Protein AF-A0A0K3AZG3-F1 (afdb_monomer)

Foldseek 3Di:
DALQADLLWAAQAFDDDDDCFFLSLLLVLALLRDHDPSNVVLVCLLLVLLVQFDLQVLLQQLLVLLLVQQVVCPQPWDFCLVSRLQPSLLQSSQVSSVAGQDSVLLVLLLQQNDSVRDRDPSNRVSRQVQCVRVPVDSHSSSSSSSVVSSVLRQQLSQLLQQLLVVDLVDPPDASLVSSLVCLQQPHFFQWDWTQHRPPRDIDIDGCNVVSNSQTDHSNRNSCPSSSSSSSNSSSNSCPQKHWDDDDFDFDDDPTGGHTPTIIIHGHD

Structure (mmCIF, N/CA/C/O backbone):
data_AF-A0A0K3AZG3-F1
#
_entry.id   AF-A0A0K3AZG3-F1
#
loop_
_atom_site.group_PDB
_atom_site.id
_atom_site.type_symbol
_atom_site.label_atom_id
_atom_site.label_alt_id
_atom_site.label_comp_id
_atom_site.label_asym_id
_atom_site.label_entity_id
_atom_site.label_seq_id
_atom_site.pdbx_PDB_ins_code
_atom_site.Cartn_x
_atom_site.Cartn_y
_atom_site.Cartn_z
_atom_site.occupancy
_atom_site.B_iso_or_equiv
_atom_site.auth_seq_id
_atom_site.auth_comp_id
_atom_site.auth_asym_id
_atom_site.auth_atom_id
_atom_site.pdbx_PDB_model_num
ATOM 1 N N . MET A 1 1 ? 1.458 20.986 -20.069 1.00 67.38 1 MET A N 1
ATOM 2 C CA . MET A 1 1 ? 1.106 19.559 -19.892 1.00 67.38 1 MET A CA 1
ATOM 3 C C . MET A 1 1 ? 1.703 19.125 -18.558 1.00 67.38 1 MET A C 1
ATOM 5 O O . MET A 1 1 ? 2.735 19.676 -18.203 1.00 67.38 1 MET A O 1
ATOM 9 N N . SER A 1 2 ? 1.041 18.279 -17.765 1.00 89.31 2 SER A N 1
ATOM 10 C CA . SER A 1 2 ? 1.581 17.877 -16.452 1.00 89.31 2 SER A CA 1
ATOM 11 C C . SER A 1 2 ? 2.722 16.862 -16.634 1.00 89.31 2 SER A C 1
ATOM 13 O O . SER A 1 2 ? 2.564 15.981 -17.482 1.00 89.31 2 SER A O 1
ATOM 15 N N . PRO A 1 3 ? 3.796 16.885 -15.816 1.00 93.75 3 PRO A N 1
ATOM 16 C CA . PRO A 1 3 ? 4.828 15.837 -15.811 1.00 93.75 3 PRO A CA 1
ATOM 17 C C . PRO A 1 3 ? 4.299 14.411 -15.563 1.00 93.75 3 PRO A C 1
ATOM 19 O O . PRO A 1 3 ? 5.023 13.436 -15.728 1.00 93.75 3 PRO A O 1
ATOM 22 N N . LEU A 1 4 ? 3.044 14.261 -15.121 1.00 94.12 4 LEU A N 1
ATOM 23 C CA . LEU A 1 4 ? 2.397 12.954 -14.960 1.00 94.12 4 LEU A CA 1
ATOM 24 C C . LEU A 1 4 ? 1.856 12.381 -16.274 1.00 94.12 4 LEU A C 1
ATOM 26 O O . LEU A 1 4 ? 1.763 11.163 -16.408 1.00 94.12 4 LEU A O 1
ATOM 30 N N . THR A 1 5 ? 1.443 13.243 -17.205 1.00 94.50 5 THR A N 1
ATOM 31 C CA . THR A 1 5 ? 0.769 12.842 -18.449 1.00 94.50 5 THR A CA 1
ATOM 32 C C . THR A 1 5 ? 1.637 13.017 -19.687 1.00 94.50 5 THR A C 1
ATOM 34 O O . THR A 1 5 ? 1.345 12.404 -20.710 1.00 94.50 5 THR A O 1
ATOM 37 N N . ASP A 1 6 ? 2.692 13.823 -19.600 1.00 94.69 6 ASP A N 1
ATOM 38 C CA . ASP A 1 6 ? 3.679 13.978 -20.660 1.00 94.69 6 ASP A CA 1
ATOM 39 C C . ASP A 1 6 ? 4.702 12.831 -20.620 1.00 94.69 6 ASP A C 1
ATOM 41 O O . ASP A 1 6 ? 5.485 12.713 -19.680 1.00 94.69 6 ASP A O 1
ATOM 45 N N . VAL A 1 7 ? 4.695 11.987 -21.654 1.00 92.38 7 VAL A N 1
ATOM 46 C CA . VAL A 1 7 ? 5.571 10.807 -21.770 1.00 92.38 7 VAL A CA 1
ATOM 47 C C . VAL A 1 7 ? 7.050 11.154 -21.940 1.00 92.38 7 VAL A C 1
ATOM 49 O O . VAL A 1 7 ? 7.892 10.269 -21.805 1.00 92.38 7 VAL A O 1
ATOM 52 N N . ALA A 1 8 ? 7.382 12.412 -22.242 1.00 94.56 8 ALA A N 1
ATOM 53 C CA . ALA A 1 8 ? 8.768 12.856 -22.289 1.00 94.56 8 ALA A CA 1
ATOM 54 C C . ALA A 1 8 ? 9.390 12.931 -20.880 1.00 94.56 8 ALA A C 1
ATOM 56 O O . ALA A 1 8 ? 10.608 12.807 -20.748 1.00 94.56 8 ALA A O 1
ATOM 57 N N . TYR A 1 9 ? 8.571 13.118 -19.836 1.00 96.44 9 TYR A N 1
ATOM 58 C CA . TYR A 1 9 ? 9.007 13.026 -18.443 1.00 96.44 9 TYR A CA 1
ATOM 59 C C . TYR A 1 9 ? 9.057 11.558 -18.019 1.00 96.44 9 TYR A C 1
ATOM 61 O O . TYR A 1 9 ? 8.023 10.911 -17.837 1.00 96.44 9 TYR A O 1
ATOM 69 N N . THR A 1 10 ? 10.261 11.030 -17.829 1.00 95.75 10 THR A N 1
ATOM 70 C CA . THR A 1 10 ? 10.468 9.609 -17.527 1.00 95.75 10 THR A CA 1
ATOM 71 C C . THR A 1 10 ? 10.535 9.354 -16.022 1.00 95.75 10 THR A C 1
ATOM 73 O O . THR A 1 10 ? 10.599 10.269 -15.193 1.00 95.75 10 THR A O 1
ATOM 76 N N . ILE A 1 11 ? 10.524 8.090 -15.626 1.00 94.56 11 ILE A N 1
ATOM 77 C CA . ILE A 1 11 ? 10.853 7.671 -14.269 1.00 94.56 11 ILE A CA 1
ATOM 78 C C . ILE A 1 11 ? 12.350 7.922 -14.014 1.00 94.56 11 ILE A C 1
ATOM 80 O O . ILE A 1 11 ? 13.181 7.653 -14.885 1.00 94.56 11 ILE A O 1
ATOM 84 N N . PRO A 1 12 ? 12.725 8.425 -12.817 1.00 92.25 12 PRO A N 1
ATOM 85 C CA . PRO A 1 12 ? 14.120 8.475 -12.400 1.00 92.25 12 PRO A CA 1
ATOM 86 C C . PRO A 1 12 ? 14.803 7.104 -12.554 1.00 92.25 12 PRO A C 1
ATOM 88 O O . PRO A 1 12 ? 14.236 6.101 -12.107 1.00 92.25 12 PRO A O 1
ATOM 91 N N . PRO A 1 13 ? 16.018 7.044 -13.126 1.00 87.19 13 PRO A N 1
ATOM 92 C CA . PRO A 1 13 ? 16.696 5.779 -13.366 1.00 87.19 13 PRO A CA 1
ATOM 93 C C . PRO A 1 13 ? 17.009 5.059 -12.051 1.00 87.19 13 PRO A C 1
ATOM 95 O O . PRO A 1 13 ? 17.366 5.670 -11.039 1.00 87.19 13 PRO A O 1
ATOM 98 N N . VAL A 1 14 ? 16.893 3.733 -12.070 1.00 88.56 14 VAL A N 1
ATOM 99 C CA . VAL A 1 14 ? 17.310 2.880 -10.954 1.00 88.56 14 VAL A CA 1
ATOM 100 C C . VAL A 1 14 ? 18.810 2.608 -11.090 1.00 88.56 14 VAL A C 1
ATOM 102 O O . VAL A 1 14 ? 19.223 2.148 -12.151 1.00 88.56 14 VAL A O 1
ATOM 105 N N . PRO A 1 15 ? 19.630 2.832 -10.045 1.00 84.94 15 PRO A N 1
ATOM 106 C CA . PRO A 1 15 ? 21.059 2.538 -10.110 1.00 84.94 15 PRO A CA 1
ATOM 107 C C . PRO A 1 15 ? 21.372 1.076 -10.470 1.00 84.94 15 PRO A C 1
ATOM 109 O O . PRO A 1 15 ? 20.718 0.138 -9.991 1.00 84.94 15 PRO A O 1
ATOM 112 N N . ASP A 1 16 ? 22.422 0.889 -11.266 1.00 81.25 16 ASP A N 1
ATOM 113 C CA . ASP A 1 16 ? 22.921 -0.424 -11.674 1.00 81.25 16 ASP A CA 1
ATOM 114 C C . ASP A 1 16 ? 23.670 -1.174 -10.555 1.00 81.25 16 ASP A C 1
ATOM 116 O O . ASP A 1 16 ? 23.959 -0.650 -9.474 1.00 81.25 16 ASP A O 1
ATOM 120 N N . GLY A 1 17 ? 23.965 -2.452 -10.815 1.00 85.00 17 GLY A N 1
ATOM 121 C CA . GLY A 1 17 ? 24.713 -3.336 -9.917 1.00 85.00 17 GLY A CA 1
ATOM 122 C C . GLY A 1 17 ? 23.894 -3.897 -8.749 1.00 85.00 17 GLY A C 1
ATOM 123 O O . GLY A 1 17 ? 22.660 -3.809 -8.720 1.00 85.00 17 GLY A O 1
ATOM 124 N N . GLY A 1 18 ? 24.596 -4.468 -7.767 1.00 84.81 18 GLY A N 1
ATOM 125 C CA . GLY A 1 18 ? 24.010 -5.199 -6.637 1.00 84.81 18 GLY A CA 1
ATOM 126 C C . GLY A 1 18 ? 23.927 -6.715 -6.865 1.00 84.81 18 GLY A C 1
ATOM 127 O O . GLY A 1 18 ? 24.342 -7.194 -7.923 1.00 84.81 18 GLY A O 1
ATOM 128 N N . PRO A 1 19 ? 23.419 -7.462 -5.873 1.00 89.12 19 PRO A N 1
ATOM 129 C CA . PRO A 1 19 ? 23.244 -8.905 -5.986 1.00 89.12 19 PRO A CA 1
ATOM 130 C C . PRO A 1 19 ? 22.229 -9.275 -7.088 1.00 89.12 19 PRO A C 1
ATOM 132 O O . PRO A 1 19 ? 21.389 -8.444 -7.455 1.00 89.12 19 PRO A O 1
ATOM 135 N N . PRO A 1 20 ? 22.276 -10.519 -7.612 1.00 91.69 20 PRO A N 1
ATOM 136 C CA . PRO A 1 20 ? 21.315 -11.006 -8.605 1.00 91.69 20 PRO A CA 1
ATOM 137 C C . PRO A 1 20 ? 19.857 -10.938 -8.132 1.00 91.69 20 PRO A C 1
ATOM 139 O O . PRO A 1 20 ? 18.969 -10.682 -8.940 1.00 91.69 20 PRO A O 1
ATOM 142 N N . VAL A 1 21 ? 19.629 -11.127 -6.829 1.00 96.50 21 VAL A N 1
ATOM 143 C CA . VAL A 1 21 ? 18.336 -10.989 -6.149 1.00 96.50 21 VAL A CA 1
ATOM 144 C C . VAL A 1 21 ? 18.519 -10.027 -4.980 1.00 96.50 21 VAL A C 1
ATOM 146 O O . VAL A 1 21 ? 19.467 -10.158 -4.213 1.00 96.50 21 VAL A O 1
ATOM 149 N N . GLY A 1 22 ? 17.651 -9.022 -4.892 1.00 96.38 22 GLY A N 1
ATOM 150 C CA . GLY A 1 22 ? 17.731 -7.940 -3.910 1.00 96.38 22 GLY A CA 1
ATOM 151 C C . GLY A 1 22 ? 16.893 -6.733 -4.330 1.00 96.38 22 GLY A C 1
ATOM 152 O O . GLY A 1 22 ? 16.241 -6.738 -5.379 1.00 96.38 22 GLY A O 1
ATOM 153 N N . ILE A 1 23 ? 16.932 -5.657 -3.553 1.00 96.88 23 ILE A N 1
ATOM 154 C CA . ILE A 1 23 ? 16.159 -4.431 -3.785 1.00 96.88 23 ILE A CA 1
ATOM 155 C C . ILE A 1 23 ? 16.478 -3.806 -5.140 1.00 96.88 23 ILE A C 1
ATOM 157 O O . ILE A 1 23 ? 15.580 -3.334 -5.837 1.00 96.88 23 ILE A O 1
ATOM 161 N N . ARG A 1 24 ? 17.751 -3.802 -5.551 1.00 95.06 24 ARG A N 1
ATOM 162 C CA . ARG A 1 24 ? 18.133 -3.260 -6.863 1.00 95.06 24 ARG A CA 1
ATOM 163 C C . ARG A 1 24 ? 17.568 -4.093 -8.013 1.00 95.06 24 ARG A C 1
ATOM 165 O O . ARG A 1 24 ? 17.079 -3.510 -8.979 1.00 95.06 24 ARG A O 1
ATOM 172 N N . TRP A 1 25 ? 17.585 -5.424 -7.893 1.00 96.44 25 TRP A N 1
ATOM 173 C CA . TRP A 1 25 ? 16.910 -6.312 -8.843 1.00 96.44 25 TRP A CA 1
ATOM 174 C C . TRP A 1 25 ? 15.410 -6.014 -8.879 1.00 96.44 25 TRP A C 1
ATOM 176 O O . TRP A 1 25 ? 14.891 -5.711 -9.950 1.00 96.44 25 TRP A O 1
ATOM 186 N N . LEU A 1 26 ? 14.739 -5.982 -7.724 1.00 97.62 26 LEU A N 1
ATOM 187 C CA . LEU A 1 26 ? 13.307 -5.698 -7.637 1.00 97.62 26 LEU A CA 1
ATOM 188 C C . LEU A 1 26 ? 12.965 -4.372 -8.328 1.00 97.62 26 LEU A C 1
ATOM 190 O O . LEU A 1 26 ? 12.090 -4.329 -9.187 1.00 97.62 26 LEU A O 1
ATOM 194 N N . ARG A 1 27 ? 13.692 -3.293 -8.012 1.00 96.69 27 ARG A N 1
ATOM 195 C CA . ARG A 1 27 ? 13.447 -1.966 -8.591 1.00 96.69 27 ARG A CA 1
ATOM 196 C C . ARG A 1 27 ? 13.593 -1.955 -10.115 1.00 96.69 27 ARG A C 1
ATOM 198 O O . ARG A 1 27 ? 12.756 -1.364 -10.785 1.00 96.69 27 ARG A O 1
ATOM 205 N N . ARG A 1 28 ? 14.607 -2.622 -10.675 1.00 95.12 28 ARG A N 1
ATOM 206 C CA . ARG A 1 28 ? 14.823 -2.685 -12.136 1.00 95.12 28 ARG A CA 1
ATOM 207 C C . ARG A 1 28 ? 13.824 -3.571 -12.878 1.00 95.12 28 ARG A C 1
ATOM 209 O O . ARG A 1 28 ? 13.811 -3.544 -14.103 1.00 95.12 28 ARG A O 1
ATOM 216 N N . THR A 1 29 ? 13.015 -4.346 -12.159 1.00 96.81 29 THR A N 1
ATOM 217 C CA . THR A 1 29 ? 12.210 -5.446 -12.714 1.00 96.81 29 THR A CA 1
ATOM 218 C C . THR A 1 29 ? 10.701 -5.164 -12.619 1.00 96.81 29 THR A C 1
ATOM 220 O O . THR A 1 29 ? 9.879 -6.003 -12.970 1.00 96.81 29 THR A O 1
ATOM 223 N N . ILE A 1 30 ? 10.300 -3.968 -12.167 1.00 97.38 30 ILE A N 1
ATOM 224 C CA . ILE A 1 30 ? 8.897 -3.633 -11.865 1.00 97.38 30 ILE A CA 1
ATOM 225 C C . ILE A 1 30 ? 8.404 -2.404 -12.626 1.00 97.38 30 ILE A C 1
ATOM 227 O O . ILE A 1 30 ? 9.163 -1.478 -12.914 1.00 97.38 30 ILE A O 1
ATOM 231 N N . ALA A 1 31 ? 7.096 -2.358 -12.881 1.00 97.19 31 ALA A N 1
ATOM 232 C CA . ALA A 1 31 ? 6.457 -1.288 -13.646 1.00 97.19 31 ALA A CA 1
ATOM 233 C C . ALA A 1 31 ? 6.717 0.108 -13.061 1.00 97.19 31 ALA A C 1
ATOM 235 O O . ALA A 1 31 ? 7.053 1.026 -13.798 1.00 97.19 31 ALA A O 1
ATOM 236 N N . ARG A 1 32 ? 6.636 0.255 -11.729 1.00 95.81 32 ARG A N 1
ATOM 237 C CA . ARG A 1 32 ? 6.771 1.550 -11.038 1.00 95.81 32 ARG A CA 1
ATOM 238 C C . ARG A 1 32 ? 8.058 2.305 -11.391 1.00 95.81 32 ARG A C 1
ATOM 240 O O . ARG A 1 32 ? 8.072 3.530 -11.309 1.00 95.81 32 ARG A O 1
ATOM 247 N N . PHE A 1 33 ? 9.126 1.582 -11.735 1.00 95.94 33 PHE A N 1
ATOM 248 C CA . PHE A 1 33 ? 10.421 2.169 -12.071 1.00 95.94 33 PHE A CA 1
ATOM 249 C C . PHE A 1 33 ? 10.889 1.848 -13.495 1.00 95.94 33 PHE A C 1
ATOM 251 O O . PHE A 1 33 ? 12.085 1.748 -13.752 1.00 95.94 33 PHE A O 1
ATOM 258 N N . SER A 1 34 ? 9.939 1.658 -14.408 1.00 96.19 34 SER A N 1
ATOM 259 C CA . SER A 1 34 ? 10.193 1.384 -15.824 1.00 96.19 34 SER A CA 1
ATOM 260 C C . SER A 1 34 ? 9.453 2.391 -16.697 1.00 96.19 34 SER A C 1
ATOM 262 O O . SER A 1 34 ? 8.444 2.937 -16.269 1.00 96.19 34 SER A O 1
ATOM 264 N N . ASP A 1 35 ? 9.875 2.549 -17.949 1.00 96.31 35 ASP A N 1
ATOM 265 C CA . ASP A 1 35 ? 9.128 3.275 -18.984 1.00 96.31 35 ASP A CA 1
ATOM 266 C C . ASP A 1 35 ? 9.019 2.440 -20.267 1.00 96.31 35 ASP A C 1
ATOM 268 O O . ASP A 1 35 ? 9.576 1.343 -20.370 1.00 96.31 35 ASP A O 1
ATOM 272 N N . GLY A 1 36 ? 8.259 2.936 -21.246 1.00 95.56 36 GLY A N 1
ATOM 273 C CA . GLY A 1 36 ? 8.151 2.327 -22.572 1.00 95.56 36 GLY A CA 1
ATOM 274 C C . GLY A 1 36 ? 7.604 0.894 -22.562 1.00 95.56 36 GLY A C 1
ATOM 275 O O . GLY A 1 36 ? 6.665 0.568 -21.837 1.00 95.56 36 GLY A O 1
ATOM 276 N N . THR A 1 37 ? 8.181 0.034 -23.401 1.00 96.81 37 THR A N 1
ATOM 277 C CA . THR A 1 37 ? 7.725 -1.353 -23.598 1.00 96.81 37 THR A CA 1
ATOM 278 C C . THR A 1 37 ? 7.900 -2.220 -22.353 1.00 96.81 37 THR A C 1
ATOM 280 O O . THR A 1 37 ? 7.036 -3.048 -22.064 1.00 96.81 37 THR A O 1
ATOM 283 N N . ASP A 1 38 ? 8.970 -2.005 -21.583 1.00 97.38 38 ASP A N 1
ATOM 284 C CA . ASP A 1 38 ? 9.188 -2.697 -20.312 1.00 97.38 38 ASP A CA 1
ATOM 285 C C . ASP A 1 38 ? 8.136 -2.307 -19.281 1.00 97.38 38 ASP A C 1
ATOM 287 O O . ASP A 1 38 ? 7.600 -3.178 -18.595 1.00 97.38 38 ASP A O 1
ATOM 291 N N . HIS A 1 39 ? 7.786 -1.019 -19.200 1.00 97.88 39 HIS A N 1
ATOM 292 C CA . HIS A 1 39 ? 6.688 -0.572 -18.348 1.00 97.88 39 HIS A CA 1
ATOM 293 C C . HIS A 1 39 ? 5.373 -1.245 -18.723 1.00 97.88 39 HIS A C 1
ATOM 295 O O . HIS A 1 39 ? 4.734 -1.799 -17.835 1.00 97.88 39 HIS A O 1
ATOM 301 N N . THR A 1 40 ? 4.983 -1.233 -20.001 1.00 97.94 40 THR A N 1
ATOM 302 C CA . THR A 1 40 ? 3.726 -1.854 -20.447 1.00 97.94 40 THR A CA 1
ATOM 303 C C . THR A 1 40 ? 3.661 -3.321 -20.030 1.00 97.94 40 THR A C 1
ATOM 305 O O . THR A 1 40 ? 2.755 -3.711 -19.299 1.00 97.94 40 THR A O 1
ATOM 308 N N . ARG A 1 41 ? 4.687 -4.102 -20.379 1.00 98.25 41 ARG A N 1
ATOM 309 C CA . ARG A 1 41 ? 4.774 -5.536 -20.073 1.00 98.25 41 ARG A CA 1
ATOM 310 C C . ARG A 1 41 ? 4.763 -5.830 -18.568 1.00 98.25 41 ARG A C 1
ATOM 312 O O . ARG A 1 41 ? 4.054 -6.719 -18.108 1.00 98.25 41 ARG A O 1
ATOM 319 N N . ARG A 1 42 ? 5.518 -5.069 -17.769 1.00 98.44 42 ARG A N 1
ATOM 320 C CA . ARG A 1 42 ? 5.566 -5.239 -16.303 1.00 98.44 42 ARG A CA 1
ATOM 321 C C . ARG A 1 42 ? 4.292 -4.755 -15.619 1.00 98.44 42 ARG A C 1
ATOM 323 O O . ARG A 1 42 ? 3.929 -5.275 -14.564 1.00 98.44 42 ARG A O 1
ATOM 330 N N . ARG A 1 43 ? 3.634 -3.738 -16.180 1.00 98.44 43 ARG A N 1
ATOM 331 C CA . ARG A 1 43 ? 2.366 -3.212 -15.672 1.00 98.44 43 ARG A CA 1
ATOM 332 C C . ARG A 1 43 ? 1.263 -4.234 -15.876 1.00 98.44 43 ARG A C 1
ATOM 334 O O . ARG A 1 43 ? 0.544 -4.476 -14.916 1.00 98.44 43 ARG A O 1
ATOM 341 N N . GLU A 1 44 ? 1.201 -4.861 -17.050 1.00 98.56 44 GLU A N 1
ATOM 342 C CA . GLU A 1 44 ? 0.266 -5.951 -17.357 1.00 98.56 44 GLU A CA 1
ATOM 343 C C . GLU A 1 44 ? 0.343 -7.066 -16.305 1.00 98.56 44 GLU A C 1
ATOM 345 O O . GLU A 1 44 ? -0.669 -7.411 -15.703 1.00 98.56 44 GLU A O 1
ATOM 350 N N . LEU A 1 45 ? 1.549 -7.523 -15.941 1.00 98.44 45 LEU A N 1
ATOM 351 C CA . LEU A 1 45 ? 1.729 -8.536 -14.887 1.00 98.44 45 LEU A CA 1
ATOM 352 C C . LEU A 1 45 ? 1.112 -8.142 -13.533 1.00 98.44 45 LEU A C 1
ATOM 354 O O . LEU A 1 45 ? 0.621 -9.005 -12.800 1.00 98.44 45 LEU A O 1
ATOM 358 N N . ALA A 1 46 ? 1.168 -6.859 -13.169 1.00 98.00 46 ALA A N 1
ATOM 359 C CA . ALA A 1 46 ? 0.587 -6.357 -11.928 1.00 98.00 46 ALA A CA 1
ATOM 360 C C . ALA A 1 46 ? -0.930 -6.145 -12.053 1.00 98.00 46 ALA A C 1
ATOM 362 O O . ALA A 1 46 ? -1.674 -6.508 -11.142 1.00 98.00 46 ALA A O 1
ATOM 363 N N . THR A 1 47 ? -1.397 -5.578 -13.168 1.00 98.44 47 THR A N 1
ATOM 364 C CA . THR A 1 47 ? -2.821 -5.304 -13.397 1.00 98.44 47 THR A CA 1
ATOM 365 C C . THR A 1 47 ? -3.628 -6.576 -13.588 1.00 98.44 47 THR A C 1
ATOM 367 O O . THR A 1 47 ? -4.729 -6.643 -13.060 1.00 98.44 47 THR A O 1
ATOM 370 N N . ASP A 1 48 ? -3.082 -7.601 -14.243 1.00 98.31 48 ASP A N 1
ATOM 371 C CA . ASP A 1 48 ? -3.752 -8.894 -14.422 1.00 98.31 48 ASP A CA 1
ATOM 372 C C . ASP A 1 48 ? -4.015 -9.571 -13.074 1.00 98.31 48 ASP A C 1
ATOM 374 O O . ASP A 1 48 ? -5.096 -10.102 -12.827 1.00 98.31 48 ASP A O 1
ATOM 378 N N . ARG A 1 49 ? -3.039 -9.500 -12.160 1.00 97.19 49 ARG A N 1
ATOM 379 C CA . ARG A 1 49 ? -3.190 -10.002 -10.788 1.00 97.19 49 ARG A CA 1
ATOM 380 C C . ARG A 1 49 ? -4.256 -9.231 -10.019 1.00 97.19 49 ARG A C 1
ATOM 382 O O . ARG A 1 49 ? -5.068 -9.849 -9.346 1.00 97.19 49 ARG A O 1
ATOM 389 N N . LEU A 1 50 ? -4.248 -7.901 -10.112 1.00 98.19 50 LEU A N 1
ATOM 390 C CA . LEU A 1 50 ? -5.228 -7.048 -9.439 1.00 98.19 50 LEU A CA 1
ATOM 391 C C . LEU A 1 50 ? -6.644 -7.246 -9.997 1.00 98.19 50 LEU A C 1
ATOM 393 O O . LEU A 1 50 ? -7.597 -7.281 -9.225 1.00 98.19 50 LEU A O 1
ATOM 397 N N . ALA A 1 51 ? -6.787 -7.408 -11.312 1.00 97.88 51 ALA A N 1
ATOM 398 C CA . ALA A 1 51 ? -8.073 -7.612 -11.976 1.00 97.88 51 ALA A CA 1
ATOM 399 C C . ALA A 1 51 ? -8.753 -8.931 -11.576 1.00 97.88 51 ALA A C 1
ATOM 401 O O . ALA A 1 51 ? -9.971 -9.042 -11.674 1.00 97.88 51 ALA A O 1
ATOM 402 N N . ALA A 1 52 ? -7.979 -9.914 -11.109 1.00 96.44 52 ALA A N 1
ATOM 403 C CA . ALA A 1 52 ? -8.504 -11.174 -10.594 1.00 96.44 52 ALA A CA 1
ATOM 404 C C . ALA A 1 52 ? -9.066 -11.072 -9.162 1.00 96.44 52 ALA A C 1
ATOM 406 O O . ALA A 1 52 ? -9.678 -12.030 -8.694 1.00 96.44 52 ALA A O 1
ATOM 407 N N . LEU A 1 53 ? -8.846 -9.956 -8.455 1.00 98.25 53 LEU A N 1
ATOM 408 C CA . LEU A 1 53 ? -9.279 -9.788 -7.066 1.00 98.25 53 LEU A CA 1
ATOM 409 C C . LEU A 1 53 ? -10.679 -9.168 -6.995 1.00 98.25 53 LEU A C 1
ATOM 411 O O . LEU A 1 53 ? -10.931 -8.123 -7.595 1.00 98.25 53 LEU A O 1
ATOM 415 N N . ASP A 1 54 ? -11.565 -9.772 -6.205 1.00 98.44 54 ASP A N 1
ATOM 416 C CA . ASP A 1 54 ? -12.900 -9.231 -5.941 1.00 98.44 54 ASP A CA 1
ATOM 417 C C . ASP A 1 54 ? -12.831 -8.103 -4.899 1.00 98.44 54 ASP A C 1
ATOM 419 O O . ASP A 1 54 ? -12.478 -8.311 -3.740 1.00 98.44 54 ASP A O 1
ATOM 423 N N . ILE A 1 55 ? -13.190 -6.888 -5.312 1.00 98.56 55 ILE A N 1
ATOM 424 C CA . ILE A 1 55 ? -13.130 -5.681 -4.478 1.00 98.56 55 ILE A CA 1
ATOM 425 C C . ILE A 1 55 ? -14.026 -5.775 -3.230 1.00 98.56 55 ILE A C 1
ATOM 427 O O . ILE A 1 55 ? -13.646 -5.276 -2.168 1.00 98.56 55 ILE A O 1
ATOM 431 N N . ALA A 1 56 ? -15.202 -6.400 -3.331 1.00 98.56 56 ALA A N 1
ATOM 432 C CA . ALA A 1 56 ? -16.110 -6.548 -2.196 1.00 98.56 56 ALA A CA 1
ATOM 433 C C . ALA A 1 56 ? -15.556 -7.552 -1.178 1.00 98.56 56 ALA A C 1
ATOM 435 O O . ALA A 1 56 ? -15.589 -7.285 0.026 1.00 98.56 56 ALA A O 1
ATOM 436 N N . ASP A 1 57 ? -14.976 -8.649 -1.667 1.00 98.75 57 ASP A N 1
ATOM 437 C CA . ASP A 1 57 ? -14.305 -9.640 -0.826 1.00 98.75 57 ASP A CA 1
ATOM 438 C C . ASP A 1 57 ? -13.097 -9.031 -0.097 1.00 98.75 57 ASP A C 1
ATOM 440 O O . ASP A 1 57 ? -12.946 -9.215 1.107 1.00 98.75 57 ASP A O 1
ATOM 444 N N . LEU A 1 58 ? -12.291 -8.192 -0.764 1.00 98.81 58 LEU A N 1
ATOM 445 C CA . LEU A 1 58 ? -11.183 -7.481 -0.108 1.00 98.81 58 LEU A CA 1
ATOM 446 C C . LEU A 1 58 ? -11.655 -6.594 1.053 1.00 98.81 58 LEU A C 1
ATOM 448 O O . LEU A 1 58 ? -11.005 -6.559 2.101 1.00 98.81 58 LEU A O 1
ATOM 452 N N . ARG A 1 59 ? -12.785 -5.889 0.888 1.00 98.81 59 ARG A N 1
ATOM 453 C CA . ARG A 1 59 ? -13.383 -5.082 1.965 1.00 98.81 59 ARG A CA 1
ATOM 454 C C . ARG A 1 59 ? -13.811 -5.973 3.129 1.00 98.81 59 ARG A C 1
ATOM 456 O O . ARG A 1 59 ? -13.446 -5.691 4.268 1.00 98.81 59 ARG A O 1
ATOM 463 N N . GLN A 1 60 ? -14.532 -7.057 2.848 1.00 98.81 60 GLN A N 1
ATOM 464 C CA . GLN A 1 60 ? -14.982 -7.999 3.874 1.00 98.81 60 GLN A CA 1
ATOM 465 C C . GLN A 1 60 ? -13.796 -8.609 4.638 1.00 98.81 60 GLN A C 1
ATOM 467 O O . GLN A 1 60 ? -13.744 -8.546 5.867 1.00 98.81 60 GLN A O 1
ATOM 472 N N . GLN A 1 61 ? -12.802 -9.116 3.912 1.00 98.81 61 GLN A N 1
ATOM 473 C CA . GLN A 1 61 ? -11.590 -9.708 4.467 1.00 98.81 61 GLN A CA 1
ATOM 474 C C . GLN A 1 61 ? -10.797 -8.736 5.351 1.00 98.81 61 GLN A C 1
ATOM 476 O O . GLN A 1 61 ? -10.209 -9.157 6.355 1.00 98.81 61 GLN A O 1
ATOM 481 N N . ALA A 1 62 ? -10.764 -7.449 4.992 1.00 98.94 62 ALA A N 1
ATOM 482 C CA . ALA A 1 62 ? -10.134 -6.413 5.803 1.00 98.94 62 ALA A CA 1
ATOM 483 C C . ALA A 1 62 ? -10.918 -6.145 7.096 1.00 98.94 62 ALA A C 1
ATOM 485 O O . ALA A 1 62 ? -10.305 -6.051 8.159 1.00 98.94 62 ALA A O 1
ATOM 486 N N . THR A 1 63 ? -12.254 -6.093 7.037 1.00 98.94 63 THR A N 1
ATOM 487 C CA . THR A 1 63 ? -13.105 -5.963 8.233 1.00 98.94 63 THR A CA 1
ATOM 488 C C . THR A 1 63 ? -12.895 -7.122 9.200 1.00 98.94 63 THR A C 1
ATOM 490 O O . THR A 1 63 ? -12.637 -6.893 10.381 1.00 98.94 63 THR A O 1
ATOM 493 N N . GLU A 1 64 ? -12.955 -8.360 8.708 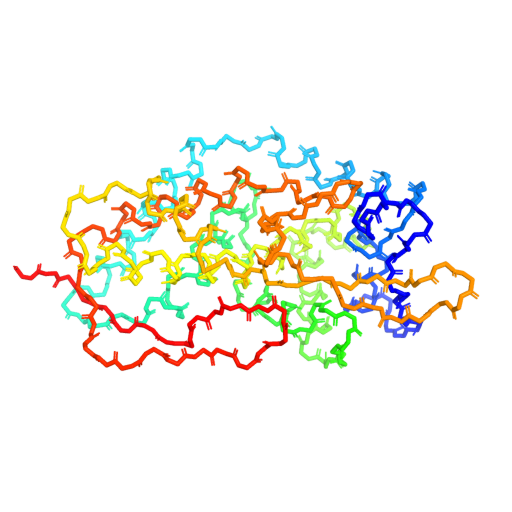1.00 98.81 64 GLU A N 1
ATOM 494 C CA . GLU A 1 64 ? -12.809 -9.568 9.527 1.00 98.81 64 GLU A CA 1
ATOM 495 C C . GLU A 1 64 ? -11.453 -9.618 10.242 1.00 98.81 64 GLU A C 1
ATOM 497 O O . GLU A 1 64 ? -11.394 -9.860 11.449 1.00 98.81 64 GLU A O 1
ATOM 502 N N . ARG A 1 65 ? -10.358 -9.315 9.533 1.00 98.75 65 ARG A N 1
ATOM 503 C CA . ARG A 1 65 ? -9.010 -9.290 10.125 1.00 98.75 65 ARG A CA 1
ATOM 504 C C . ARG A 1 65 ? -8.846 -8.178 11.154 1.00 98.75 65 ARG A C 1
ATOM 506 O O . ARG A 1 65 ? -8.267 -8.414 12.212 1.00 98.75 65 ARG A O 1
ATOM 513 N N . THR A 1 66 ? -9.371 -6.983 10.881 1.00 98.81 66 THR A N 1
ATOM 514 C CA . THR A 1 66 ? -9.347 -5.885 11.855 1.00 98.81 66 THR A CA 1
ATOM 515 C C . THR A 1 66 ? -10.112 -6.252 13.126 1.00 98.81 66 THR A C 1
ATOM 517 O O . THR A 1 66 ? -9.593 -6.050 14.224 1.00 98.81 66 THR A O 1
ATOM 520 N N . LEU A 1 67 ? -11.308 -6.835 13.001 1.00 98.56 67 LEU A N 1
ATOM 521 C CA . LEU A 1 67 ? -12.089 -7.289 14.153 1.00 98.56 67 LEU A CA 1
ATOM 522 C C . LEU A 1 67 ? -11.354 -8.372 14.945 1.00 98.56 67 LEU A C 1
ATOM 524 O O . LEU A 1 67 ? -11.276 -8.254 16.164 1.00 98.56 67 LEU A O 1
ATOM 528 N N . ALA A 1 68 ? -10.742 -9.348 14.268 1.00 98.44 68 ALA A N 1
ATOM 529 C CA . ALA A 1 68 ? -9.974 -10.408 14.916 1.00 98.44 68 ALA A CA 1
ATOM 530 C C . ALA A 1 68 ? -8.794 -9.864 15.743 1.00 98.44 68 ALA A C 1
ATOM 532 O O . ALA A 1 68 ? -8.567 -10.319 16.865 1.00 98.44 68 ALA A O 1
ATOM 533 N N . ILE A 1 69 ? -8.072 -8.858 15.231 1.00 98.25 69 ILE A N 1
ATOM 534 C CA . ILE A 1 69 ? -6.988 -8.186 15.971 1.00 98.25 69 ILE A CA 1
ATOM 535 C C . ILE A 1 69 ? -7.540 -7.487 17.221 1.00 98.25 69 ILE A C 1
ATOM 537 O O . ILE A 1 69 ? -6.983 -7.625 18.311 1.00 98.25 69 ILE A O 1
ATOM 541 N N . LEU A 1 70 ? -8.657 -6.767 17.087 1.00 97.81 70 LEU A N 1
ATOM 542 C CA . LEU A 1 70 ? -9.294 -6.072 18.208 1.00 97.81 70 LEU A CA 1
ATOM 543 C C . LEU A 1 70 ? -9.869 -7.045 19.252 1.00 97.81 70 LEU A C 1
ATOM 545 O O . LEU A 1 70 ? -9.755 -6.789 20.449 1.00 97.81 70 LEU A O 1
ATOM 549 N N . ASP A 1 71 ? -10.461 -8.161 18.822 1.00 97.44 71 ASP A N 1
ATOM 550 C CA . ASP A 1 71 ? -10.967 -9.216 19.705 1.00 97.44 71 ASP A CA 1
ATOM 551 C C . ASP A 1 71 ? -9.829 -9.857 20.501 1.00 97.44 71 ASP A C 1
ATOM 553 O O . ASP A 1 71 ? -9.937 -10.008 21.719 1.00 97.44 71 ASP A O 1
ATOM 557 N N . ALA A 1 72 ? -8.714 -10.170 19.835 1.00 97.38 72 ALA A N 1
ATOM 558 C CA . ALA A 1 72 ? -7.528 -10.722 20.481 1.00 97.38 72 ALA A CA 1
ATOM 559 C C . ALA A 1 72 ? -6.890 -9.740 21.481 1.00 97.38 72 ALA A C 1
ATOM 561 O O . ALA A 1 72 ? -6.362 -10.162 22.510 1.00 97.38 72 ALA A O 1
ATOM 562 N N . ALA A 1 73 ? -6.944 -8.432 21.208 1.00 96.75 73 ALA A N 1
ATOM 563 C CA . ALA A 1 73 ? -6.460 -7.405 22.128 1.00 96.75 73 ALA A CA 1
ATOM 564 C C . ALA A 1 73 ? -7.385 -7.195 23.345 1.00 96.75 73 ALA A C 1
ATOM 566 O O . ALA A 1 73 ? -6.915 -6.824 24.426 1.00 96.75 73 ALA A O 1
ATOM 567 N N . GLY A 1 74 ? -8.690 -7.434 23.196 1.00 94.12 74 GLY A N 1
ATOM 568 C CA . GLY A 1 74 ? -9.678 -7.242 24.255 1.00 94.12 74 GLY A CA 1
ATOM 569 C C . GLY A 1 74 ? -9.738 -5.786 24.732 1.00 94.12 74 GLY A C 1
ATOM 570 O O . GLY A 1 74 ? -10.002 -4.872 23.956 1.00 94.12 74 GLY A O 1
ATOM 571 N N . ALA A 1 75 ? -9.505 -5.562 26.030 1.00 91.31 75 ALA A N 1
ATOM 572 C CA . ALA A 1 75 ? -9.498 -4.222 26.631 1.00 91.31 75 ALA A CA 1
ATOM 573 C C . ALA A 1 75 ? -8.157 -3.477 26.476 1.00 91.31 75 ALA A C 1
ATOM 575 O O . ALA A 1 75 ? -8.051 -2.311 26.865 1.00 91.31 75 ALA A O 1
ATOM 576 N N . ARG A 1 76 ? -7.114 -4.139 25.956 1.00 94.88 76 ARG A N 1
ATOM 577 C CA . ARG A 1 76 ? -5.789 -3.537 25.785 1.00 94.88 76 ARG A CA 1
ATOM 578 C C . ARG A 1 76 ? -5.836 -2.467 24.682 1.00 94.88 76 ARG A C 1
ATOM 580 O O . ARG A 1 76 ? -6.372 -2.744 23.610 1.00 94.88 76 ARG A O 1
ATOM 587 N N . PRO A 1 77 ? -5.229 -1.284 24.888 1.00 95.19 77 PRO A N 1
ATOM 588 C CA . PRO A 1 77 ? -4.978 -0.350 23.798 1.00 95.19 77 PRO A CA 1
ATOM 589 C C . PRO A 1 77 ? -4.110 -0.976 22.696 1.00 95.19 77 PRO A C 1
ATOM 591 O O . PRO A 1 77 ? -3.115 -1.646 22.981 1.00 95.19 77 PRO A O 1
ATOM 594 N N . VAL A 1 78 ? -4.484 -0.728 21.446 1.00 97.06 78 VAL A N 1
ATOM 595 C CA . VAL A 1 78 ? -3.813 -1.211 20.235 1.00 97.06 78 VAL A CA 1
ATOM 596 C C . VAL A 1 78 ? -3.149 -0.030 19.543 1.00 97.06 78 VAL A C 1
ATOM 598 O O . VAL A 1 78 ? -3.797 1.007 19.364 1.00 97.06 78 VAL A O 1
ATOM 601 N N . ASP A 1 79 ? -1.891 -0.178 19.127 1.00 97.69 79 ASP A N 1
ATOM 602 C CA . ASP A 1 79 ? -1.319 0.757 18.154 1.00 97.69 79 ASP A CA 1
ATOM 603 C C . ASP A 1 79 ? -1.895 0.424 16.778 1.00 97.69 79 ASP A C 1
ATOM 605 O O . ASP A 1 79 ? -1.466 -0.515 16.105 1.00 97.69 79 ASP A O 1
ATOM 609 N N . LEU A 1 80 ? -2.885 1.208 16.354 1.00 98.12 80 LEU A N 1
ATOM 610 C CA . LEU A 1 80 ? -3.566 1.047 15.076 1.00 98.12 80 LEU A CA 1
ATOM 611 C C . LEU A 1 80 ? -2.555 1.035 13.925 1.00 98.12 80 LEU A C 1
ATOM 613 O O . LEU A 1 80 ? -2.719 0.257 12.989 1.00 98.12 80 LEU A O 1
ATOM 617 N N . MET A 1 81 ? -1.485 1.834 13.987 1.00 98.38 81 MET A N 1
ATOM 618 C CA . MET A 1 81 ? -0.529 1.911 12.883 1.00 98.38 81 MET A CA 1
ATOM 619 C C . MET A 1 81 ? 0.328 0.651 12.760 1.00 98.38 81 MET A C 1
ATOM 621 O O . MET A 1 81 ? 0.487 0.138 11.649 1.00 98.38 81 MET A O 1
ATOM 625 N N . ALA A 1 82 ? 0.892 0.158 13.864 1.00 97.88 82 ALA A N 1
ATOM 626 C CA . ALA A 1 82 ? 1.750 -1.024 13.853 1.00 97.88 82 ALA A CA 1
ATOM 627 C C . ALA A 1 82 ? 0.966 -2.339 13.770 1.00 97.88 82 ALA A C 1
ATOM 629 O O . ALA A 1 82 ? 1.366 -3.230 13.025 1.00 97.88 82 ALA A O 1
ATOM 630 N N . GLU A 1 83 ? -0.139 -2.462 14.508 1.00 98.44 83 GLU A N 1
ATOM 631 C CA . GLU A 1 83 ? -0.865 -3.727 14.663 1.00 98.44 83 GLU A CA 1
ATOM 632 C C . GLU A 1 83 ? -1.954 -3.924 13.596 1.00 98.44 83 GLU A C 1
ATOM 634 O O . GLU A 1 83 ? -2.298 -5.062 13.298 1.00 98.44 83 GLU A O 1
ATOM 639 N N . ILE A 1 84 ? -2.492 -2.849 12.996 1.00 98.75 84 ILE A N 1
ATOM 640 C CA . ILE A 1 84 ? -3.610 -2.929 12.034 1.00 98.75 84 ILE A CA 1
ATOM 641 C C . ILE A 1 84 ? -3.217 -2.374 10.660 1.00 98.75 84 ILE A C 1
ATOM 643 O O . ILE A 1 84 ? -3.206 -3.117 9.681 1.00 98.75 84 ILE A O 1
ATOM 647 N N . ALA A 1 85 ? -2.883 -1.085 10.555 1.00 98.62 85 ALA A N 1
ATOM 648 C CA . ALA A 1 85 ? -2.742 -0.384 9.275 1.00 98.62 85 ALA A CA 1
ATOM 649 C C . ALA A 1 85 ? -1.604 -0.927 8.400 1.00 98.62 85 ALA A C 1
ATOM 651 O O . ALA A 1 85 ? -1.711 -0.892 7.178 1.00 98.62 85 ALA A O 1
ATOM 652 N N . ARG A 1 86 ? -0.526 -1.435 9.007 1.00 98.06 86 ARG A N 1
ATOM 653 C CA . ARG A 1 86 ? 0.607 -2.061 8.299 1.00 98.06 86 ARG A CA 1
ATOM 654 C C . ARG A 1 86 ? 0.459 -3.569 8.095 1.00 98.06 86 ARG A C 1
ATOM 656 O O . ARG A 1 86 ? 1.177 -4.137 7.277 1.00 98.06 86 ARG A O 1
ATOM 663 N N . VAL A 1 87 ? -0.461 -4.203 8.817 1.00 98.50 87 VAL A N 1
ATOM 664 C CA . VAL A 1 87 ? -0.659 -5.659 8.817 1.00 98.50 87 VAL A CA 1
ATOM 665 C C . VAL A 1 87 ? -1.797 -6.036 7.878 1.00 98.50 87 VAL A C 1
ATOM 667 O O . VAL A 1 87 ? -1.581 -6.735 6.889 1.00 98.50 87 VAL A O 1
ATOM 670 N N . VAL A 1 88 ? -2.994 -5.499 8.125 1.00 98.75 88 VAL A N 1
ATOM 671 C CA . VAL A 1 88 ? -4.223 -5.896 7.428 1.00 98.75 88 VAL A CA 1
ATOM 672 C C . VAL A 1 88 ? -4.111 -5.750 5.908 1.00 98.75 88 VAL A C 1
ATOM 674 O O . VAL A 1 88 ? -4.454 -6.709 5.219 1.00 98.75 88 VAL A O 1
ATOM 677 N N . PRO A 1 89 ? -3.589 -4.644 5.336 1.00 98.69 89 PRO A N 1
ATOM 678 C CA . PRO A 1 89 ? -3.487 -4.536 3.884 1.00 98.69 89 PRO A CA 1
ATOM 679 C C . PRO A 1 89 ? -2.571 -5.580 3.246 1.00 98.69 89 PRO A C 1
ATOM 681 O O . PRO A 1 89 ? -2.882 -6.090 2.172 1.00 98.69 89 PRO A O 1
ATOM 684 N N . VAL A 1 90 ? -1.456 -5.915 3.901 1.00 98.44 90 VAL A N 1
ATOM 685 C CA . VAL A 1 90 ? -0.530 -6.935 3.395 1.00 98.44 90 VAL A CA 1
ATOM 686 C C . VAL A 1 90 ? -1.165 -8.313 3.486 1.00 98.44 90 VAL A C 1
ATOM 688 O O . VAL A 1 90 ? -1.159 -9.034 2.492 1.00 98.44 90 VAL A O 1
ATOM 691 N N . ASP A 1 91 ? -1.762 -8.654 4.627 1.00 98.38 91 ASP A N 1
ATOM 692 C CA . ASP A 1 91 ? -2.381 -9.964 4.840 1.00 98.38 91 ASP A CA 1
ATOM 693 C C . ASP A 1 91 ? -3.568 -10.201 3.904 1.00 98.38 91 ASP A C 1
ATOM 695 O O . ASP A 1 91 ? -3.714 -11.293 3.355 1.00 98.38 91 ASP A O 1
ATOM 699 N N . VAL A 1 92 ? -4.413 -9.187 3.693 1.00 98.69 92 VAL A N 1
ATOM 700 C CA . VAL A 1 92 ? -5.558 -9.272 2.776 1.00 98.69 92 VAL A CA 1
ATOM 701 C C . VAL A 1 92 ? -5.082 -9.473 1.341 1.00 98.69 92 VAL A C 1
ATOM 703 O O . VAL A 1 92 ? -5.520 -10.411 0.679 1.00 98.69 92 VAL A O 1
ATOM 706 N N . ILE A 1 93 ? -4.165 -8.630 0.855 1.00 98.38 93 ILE A N 1
ATOM 707 C CA . ILE A 1 93 ? -3.704 -8.710 -0.537 1.00 98.38 93 ILE A CA 1
ATOM 708 C C . ILE A 1 93 ? -2.868 -9.973 -0.772 1.00 98.38 93 ILE A C 1
ATOM 710 O O . ILE A 1 93 ? -3.033 -10.620 -1.802 1.00 98.38 93 ILE A O 1
ATOM 714 N N . SER A 1 94 ? -2.014 -10.374 0.175 1.00 97.75 94 SER A N 1
ATOM 715 C CA . SER A 1 94 ? -1.235 -11.613 0.071 1.00 97.75 94 SER A CA 1
ATOM 716 C C . SER A 1 94 ? -2.156 -12.834 0.004 1.00 97.75 94 SER A C 1
ATOM 718 O O . SER A 1 94 ? -1.993 -13.653 -0.907 1.00 97.75 94 SER A O 1
ATOM 720 N N . ALA A 1 95 ? -3.167 -12.910 0.880 1.00 97.94 95 ALA A N 1
ATOM 721 C CA . ALA A 1 95 ? -4.150 -13.992 0.884 1.00 97.94 95 ALA A CA 1
ATOM 722 C C . ALA A 1 95 ? -4.984 -14.029 -0.401 1.00 97.94 95 ALA A C 1
ATOM 724 O O . ALA A 1 95 ? -5.134 -15.092 -1.001 1.00 97.94 95 ALA A O 1
ATOM 725 N N . ALA A 1 96 ? -5.468 -12.875 -0.868 1.00 98.00 96 ALA A N 1
ATOM 726 C CA . ALA A 1 96 ? -6.245 -12.774 -2.102 1.00 98.00 96 ALA A CA 1
ATOM 727 C C . ALA A 1 96 ? -5.427 -13.165 -3.350 1.00 98.00 96 ALA A C 1
ATOM 729 O O . ALA A 1 96 ? -5.970 -13.694 -4.315 1.00 98.00 96 ALA A O 1
ATOM 730 N N . LEU A 1 97 ? -4.103 -12.980 -3.314 1.00 96.25 97 LEU A N 1
ATOM 731 C CA . LEU A 1 97 ? -3.175 -13.465 -4.340 1.00 96.25 97 LEU A CA 1
ATOM 732 C C . LEU A 1 97 ? -2.784 -14.948 -4.173 1.00 96.25 97 LEU A C 1
ATOM 734 O O . LEU A 1 97 ? -1.922 -15.433 -4.911 1.00 96.25 97 LEU A O 1
ATOM 738 N N . GLY A 1 98 ? -3.395 -15.667 -3.225 1.00 96.62 98 GLY A N 1
ATOM 739 C CA . GLY A 1 98 ? -3.168 -17.092 -2.977 1.00 96.62 98 GLY A CA 1
ATOM 740 C C . GLY A 1 98 ? -1.888 -17.398 -2.198 1.00 96.62 98 GLY A C 1
ATOM 741 O O . GLY A 1 98 ? -1.326 -18.481 -2.343 1.00 96.62 98 GLY A O 1
ATOM 742 N N . THR A 1 99 ? -1.392 -16.446 -1.406 1.00 96.62 99 THR A N 1
ATOM 743 C CA . THR A 1 99 ? -0.137 -16.571 -0.649 1.00 96.62 99 THR A CA 1
ATOM 744 C C . THR A 1 99 ? -0.319 -16.184 0.815 1.00 96.62 99 THR A C 1
ATOM 746 O O . THR A 1 99 ? -1.344 -15.644 1.210 1.00 96.62 99 THR A O 1
ATOM 749 N N . SER A 1 100 ? 0.690 -16.466 1.634 1.00 95.50 100 SER A N 1
ATOM 750 C CA . SER A 1 100 ? 0.765 -16.001 3.018 1.00 95.50 100 SER A CA 1
ATOM 751 C C . SER A 1 100 ? 2.194 -15.554 3.286 1.00 95.50 100 SER A C 1
ATOM 753 O O . SER A 1 100 ? 3.029 -16.346 3.725 1.00 95.50 100 SER A O 1
ATOM 755 N N . LEU A 1 101 ? 2.498 -14.304 2.941 1.00 96.62 101 LEU A N 1
ATOM 756 C CA . LEU A 1 101 ? 3.844 -13.752 3.062 1.00 96.62 10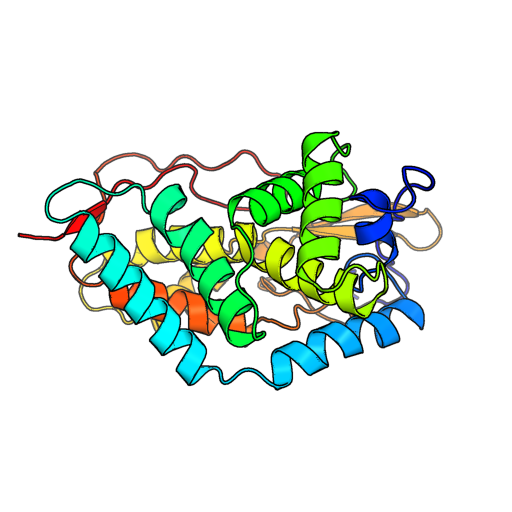1 LEU A CA 1
ATOM 757 C C . LEU A 1 101 ? 4.033 -13.025 4.402 1.00 96.62 101 LEU A C 1
ATOM 759 O O . LEU A 1 101 ? 3.119 -12.350 4.871 1.00 96.62 101 LEU A O 1
ATOM 763 N N . PRO A 1 102 ? 5.220 -13.122 5.027 1.00 97.31 102 PRO A N 1
ATOM 764 C CA . PRO A 1 102 ? 5.478 -12.467 6.300 1.00 97.31 102 PRO A CA 1
ATOM 765 C C . PRO A 1 102 ? 5.482 -10.943 6.141 1.00 97.31 102 PRO A C 1
ATOM 767 O O . PRO A 1 102 ? 6.307 -10.381 5.414 1.00 97.31 102 PRO A O 1
ATOM 770 N N . VAL A 1 103 ? 4.606 -10.265 6.889 1.00 97.56 103 VAL A N 1
ATOM 771 C CA . VAL A 1 103 ? 4.512 -8.794 6.916 1.00 97.56 103 VAL A CA 1
ATOM 772 C C . VAL A 1 103 ? 5.859 -8.148 7.246 1.00 97.56 103 VAL A C 1
ATOM 774 O O . VAL A 1 103 ? 6.196 -7.112 6.681 1.00 97.56 103 VAL A O 1
ATOM 777 N N . SER A 1 104 ? 6.678 -8.774 8.095 1.00 97.62 104 SER A N 1
ATOM 778 C CA . SER A 1 104 ? 8.021 -8.287 8.434 1.00 97.62 104 SER A CA 1
ATOM 779 C C . SER A 1 104 ? 8.975 -8.240 7.234 1.00 97.62 104 SER A C 1
ATOM 781 O O . SER A 1 104 ? 9.735 -7.279 7.105 1.00 97.62 104 SER A O 1
ATOM 783 N N . ALA A 1 105 ? 8.916 -9.218 6.324 1.00 98.19 105 ALA A N 1
ATOM 784 C CA . ALA A 1 105 ? 9.714 -9.194 5.099 1.00 98.19 105 ALA A CA 1
ATOM 785 C C . ALA A 1 105 ? 9.207 -8.105 4.144 1.00 98.19 105 ALA A C 1
ATOM 787 O O . ALA A 1 105 ? 9.997 -7.330 3.607 1.00 98.19 105 ALA A O 1
ATOM 788 N N . VAL A 1 106 ? 7.883 -7.973 3.997 1.00 98.19 106 VAL A N 1
ATOM 789 C CA . VAL A 1 106 ? 7.279 -6.890 3.202 1.00 98.19 106 VAL A CA 1
ATOM 790 C C . VAL A 1 106 ? 7.671 -5.518 3.759 1.00 98.19 106 VAL A C 1
ATOM 792 O O . VAL A 1 106 ? 8.034 -4.632 2.988 1.00 98.19 106 VAL A O 1
ATOM 795 N N . ALA A 1 107 ? 7.686 -5.352 5.082 1.00 97.31 107 ALA A N 1
ATOM 796 C CA . ALA A 1 107 ? 8.112 -4.129 5.756 1.00 97.31 107 ALA A CA 1
ATOM 797 C C . ALA A 1 107 ? 9.588 -3.790 5.490 1.00 97.31 107 ALA A C 1
ATOM 799 O O . ALA A 1 107 ? 9.921 -2.632 5.223 1.00 97.31 107 ALA A O 1
ATOM 800 N N . ALA A 1 108 ? 10.477 -4.789 5.534 1.00 97.56 108 ALA A N 1
ATOM 801 C CA . ALA A 1 108 ? 11.891 -4.609 5.213 1.00 97.56 108 ALA A CA 1
ATOM 802 C C . ALA A 1 108 ? 12.087 -4.171 3.752 1.00 97.56 108 ALA A C 1
ATOM 804 O O . ALA A 1 108 ? 12.824 -3.217 3.492 1.00 97.56 108 ALA A O 1
ATOM 805 N N . VAL A 1 109 ? 11.356 -4.785 2.814 1.00 97.94 109 VAL A N 1
ATOM 806 C CA . VAL A 1 109 ? 11.360 -4.366 1.406 1.00 97.94 109 VAL A CA 1
ATOM 807 C C . VAL A 1 109 ? 10.805 -2.952 1.240 1.00 97.94 109 VAL A C 1
ATOM 809 O O . VAL A 1 109 ? 11.430 -2.135 0.567 1.00 97.94 109 VAL A O 1
ATOM 812 N N . ALA A 1 110 ? 9.667 -2.635 1.863 1.00 95.62 110 ALA A N 1
ATOM 813 C CA . ALA A 1 110 ? 9.013 -1.330 1.767 1.00 95.62 110 ALA A CA 1
ATOM 814 C C . ALA A 1 110 ? 9.925 -0.186 2.247 1.00 95.62 110 ALA A C 1
ATOM 816 O O . ALA A 1 110 ? 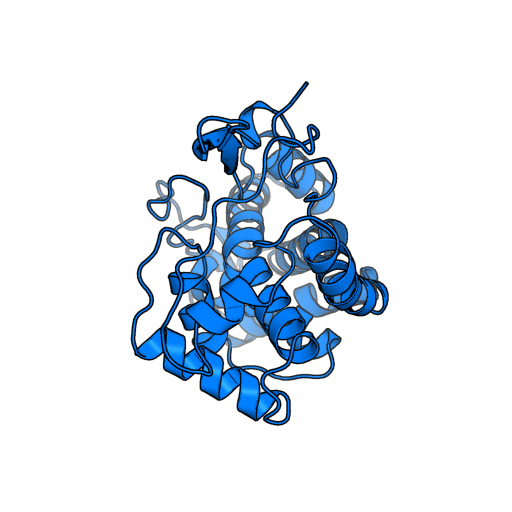10.049 0.828 1.552 1.00 95.62 110 ALA A O 1
ATOM 817 N N . ARG A 1 111 ? 10.651 -0.384 3.360 1.00 93.56 111 ARG A N 1
ATOM 818 C CA . ARG A 1 111 ? 11.627 0.583 3.902 1.00 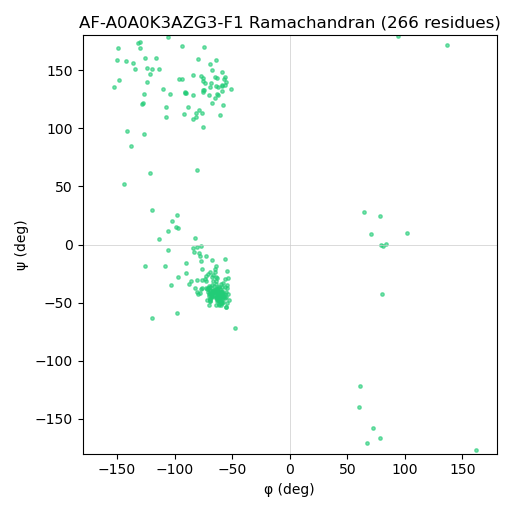93.56 111 ARG A CA 1
ATOM 819 C C . ARG A 1 111 ? 12.688 0.975 2.874 1.00 93.56 111 ARG A C 1
ATOM 821 O O . ARG A 1 111 ? 13.043 2.147 2.765 1.00 93.56 111 ARG A O 1
ATOM 828 N N . ALA A 1 112 ? 13.171 0.003 2.107 1.00 93.69 112 ALA A N 1
ATOM 829 C CA . ALA A 1 112 ? 14.170 0.202 1.069 1.00 93.69 112 ALA A CA 1
ATOM 830 C C . ALA A 1 112 ? 13.553 0.210 -0.338 1.00 93.69 112 ALA A C 1
ATOM 832 O O . ALA A 1 112 ? 14.257 -0.005 -1.313 1.00 93.69 112 ALA A O 1
ATOM 833 N N . TYR A 1 113 ? 12.256 0.453 -0.521 1.00 88.62 113 TYR A N 1
ATOM 834 C CA . TYR A 1 113 ? 11.639 0.282 -1.841 1.00 88.62 113 TYR A CA 1
ATOM 835 C C . TYR A 1 113 ? 11.960 1.437 -2.807 1.00 88.62 113 TYR A C 1
ATOM 837 O O . TYR A 1 113 ? 12.226 1.214 -3.989 1.00 88.62 113 TYR A O 1
ATOM 845 N N . GLN A 1 114 ? 12.001 2.681 -2.315 1.00 87.19 114 GLN A N 1
ATOM 846 C CA . GLN A 1 114 ? 12.174 3.878 -3.152 1.00 87.19 114 GLN A CA 1
ATOM 847 C C . GLN A 1 114 ? 13.628 4.059 -3.639 1.00 87.19 114 GLN A C 1
ATOM 849 O O . GLN A 1 114 ? 14.526 4.067 -2.803 1.00 87.19 114 GLN A O 1
ATOM 854 N N . PRO A 1 115 ? 13.897 4.339 -4.935 1.00 77.44 115 PRO A N 1
ATOM 855 C CA . PRO A 1 115 ? 15.253 4.450 -5.494 1.00 77.44 115 PRO A CA 1
ATOM 856 C C . PRO A 1 115 ? 16.202 5.436 -4.796 1.00 77.44 115 PRO A C 1
ATOM 858 O O . PRO A 1 115 ? 17.412 5.281 -4.901 1.00 77.44 115 PRO A O 1
ATOM 861 N N . GLY A 1 116 ? 15.668 6.435 -4.080 1.00 77.75 116 GLY A N 1
ATOM 862 C CA . GLY A 1 116 ? 16.462 7.406 -3.311 1.00 77.75 116 GLY A CA 1
ATOM 863 C C . GLY A 1 116 ? 16.941 6.904 -1.946 1.00 77.75 116 GLY A C 1
ATOM 864 O O . GLY A 1 116 ? 17.626 7.638 -1.245 1.00 77.75 116 GLY A O 1
ATOM 865 N N . VAL A 1 117 ? 16.565 5.685 -1.560 1.00 83.88 117 VAL A N 1
ATOM 866 C CA . VAL A 1 117 ? 16.987 5.040 -0.316 1.00 83.88 117 VAL A CA 1
ATOM 867 C C . VAL A 1 117 ? 18.041 3.994 -0.662 1.00 83.88 117 VAL A C 1
ATOM 869 O O . VAL A 1 117 ? 17.835 3.166 -1.559 1.00 83.88 117 VAL A O 1
ATOM 872 N N . SER A 1 118 ? 19.175 4.026 0.032 1.00 86.44 118 SER A N 1
ATOM 873 C CA . SER A 1 118 ? 20.203 2.995 -0.109 1.00 86.44 118 SER A CA 1
ATOM 874 C C . SER A 1 118 ? 19.652 1.652 0.376 1.00 86.44 118 SER A C 1
ATOM 876 O O . SER A 1 118 ? 19.150 1.595 1.497 1.00 86.44 118 SER A O 1
ATOM 878 N N . PRO A 1 119 ? 19.715 0.588 -0.444 1.00 87.75 119 PRO A N 1
ATOM 879 C CA . PRO A 1 119 ? 19.441 -0.764 0.029 1.00 87.75 119 PRO A CA 1
ATOM 880 C C . PRO A 1 119 ? 20.344 -1.124 1.209 1.00 87.75 119 PRO A C 1
ATOM 882 O O . PRO A 1 119 ? 21.510 -0.719 1.234 1.00 87.75 119 PRO A O 1
ATOM 885 N N . ASP A 1 120 ? 19.797 -1.884 2.151 1.00 91.19 120 ASP A N 1
ATOM 886 C CA . ASP A 1 120 ? 20.524 -2.499 3.256 1.00 91.19 120 ASP A CA 1
ATOM 887 C C . ASP A 1 120 ? 20.444 -4.031 3.143 1.00 91.19 120 ASP A C 1
ATOM 889 O O . ASP A 1 120 ? 19.591 -4.571 2.435 1.00 91.19 120 ASP A O 1
ATOM 893 N N . GLU A 1 121 ? 21.364 -4.727 3.813 1.00 94.12 121 GLU A N 1
ATOM 894 C CA . GLU A 1 121 ? 21.430 -6.195 3.812 1.00 94.12 121 GLU A CA 1
ATOM 895 C C . GLU A 1 121 ? 20.101 -6.845 4.253 1.00 94.12 121 GLU A C 1
ATOM 897 O O . GLU A 1 121 ? 19.608 -7.694 3.512 1.00 94.12 121 GLU A O 1
ATOM 902 N N . PRO A 1 122 ? 19.419 -6.392 5.330 1.00 96.31 122 PRO A N 1
ATOM 903 C CA . PRO A 1 122 ? 18.118 -6.950 5.708 1.00 96.31 122 PRO A CA 1
ATOM 904 C C . PRO A 1 122 ? 17.032 -6.815 4.633 1.00 96.31 122 PRO A C 1
ATOM 906 O O . PRO A 1 122 ? 16.158 -7.674 4.520 1.00 96.31 122 PRO A O 1
ATOM 909 N N . ALA A 1 123 ? 17.029 -5.732 3.851 1.00 96.62 123 ALA A N 1
ATOM 910 C CA . ALA A 1 123 ? 16.071 -5.575 2.764 1.00 96.62 123 ALA A CA 1
ATOM 911 C C . ALA A 1 123 ? 16.387 -6.500 1.579 1.00 96.62 123 ALA A C 1
ATOM 913 O O . ALA A 1 123 ? 15.459 -7.035 0.971 1.00 96.62 123 ALA A O 1
ATOM 914 N N . ASP A 1 124 ? 17.664 -6.719 1.260 1.00 97.06 124 ASP A N 1
ATOM 915 C CA . ASP A 1 124 ? 18.072 -7.679 0.226 1.00 97.06 124 ASP A CA 1
ATOM 916 C C . ASP A 1 124 ? 17.754 -9.130 0.642 1.00 97.06 124 ASP A C 1
ATOM 918 O O . ASP A 1 124 ? 17.227 -9.907 -0.164 1.00 97.06 124 ASP A O 1
ATOM 922 N N . GLU A 1 125 ? 17.969 -9.479 1.914 1.00 97.75 125 GLU A N 1
ATOM 923 C CA . GLU A 1 125 ? 17.550 -10.760 2.497 1.00 97.75 125 GLU A CA 1
ATOM 924 C C . GLU A 1 125 ? 16.032 -10.943 2.428 1.00 97.75 125 GLU A C 1
ATOM 926 O O . GLU A 1 125 ? 15.553 -12.001 2.020 1.00 97.75 125 GLU A O 1
ATOM 931 N N . ALA A 1 126 ? 15.259 -9.901 2.748 1.00 98.44 126 ALA A N 1
ATOM 932 C CA . ALA A 1 126 ? 13.804 -9.953 2.664 1.00 98.44 126 ALA A CA 1
ATOM 933 C C . ALA A 1 126 ? 13.307 -10.160 1.225 1.00 98.44 126 ALA A C 1
ATOM 935 O O . ALA A 1 126 ? 12.364 -10.921 1.009 1.00 98.44 126 ALA A O 1
ATOM 936 N N . VAL A 1 127 ? 13.943 -9.540 0.221 1.00 98.56 127 VAL A N 1
ATOM 937 C CA . VAL A 1 127 ? 13.621 -9.830 -1.189 1.00 98.56 127 VAL A CA 1
ATOM 938 C C . VAL A 1 127 ? 13.913 -11.293 -1.515 1.00 98.56 127 VAL A C 1
ATOM 940 O O . VAL A 1 127 ? 13.073 -11.944 -2.130 1.00 98.56 127 VAL A O 1
ATOM 943 N N . THR A 1 128 ? 15.062 -11.816 -1.084 1.00 98.38 128 THR A N 1
ATOM 944 C CA . THR A 1 128 ? 15.440 -13.221 -1.306 1.00 98.38 128 THR A CA 1
ATOM 945 C C . THR A 1 128 ? 14.419 -14.171 -0.679 1.00 98.38 128 THR A C 1
ATOM 947 O O . THR A 1 128 ? 13.875 -15.033 -1.365 1.00 98.38 128 THR A O 1
ATOM 950 N N . GLN A 1 129 ? 14.053 -13.934 0.581 1.00 98.44 129 GLN A N 1
ATOM 951 C CA . GLN A 1 129 ? 13.030 -14.703 1.286 1.00 98.44 129 GLN A CA 1
ATOM 952 C C . GLN A 1 129 ? 11.682 -14.688 0.550 1.00 98.44 129 GLN A C 1
ATOM 954 O O . GLN A 1 129 ? 11.030 -15.724 0.424 1.00 98.44 129 GLN A O 1
ATOM 959 N N . LEU A 1 130 ? 11.239 -13.522 0.069 1.00 98.62 130 LEU A N 1
ATOM 960 C CA . LEU A 1 130 ? 9.972 -13.415 -0.656 1.00 98.62 130 LEU A CA 1
ATOM 961 C C . LEU A 1 130 ? 10.023 -14.125 -2.013 1.00 98.62 130 LEU A C 1
ATOM 963 O O . LEU A 1 130 ? 9.022 -14.710 -2.412 1.00 98.62 130 LEU A O 1
ATOM 967 N N . VAL A 1 131 ? 11.164 -14.112 -2.708 1.00 98.62 131 VAL A N 1
ATOM 968 C CA . VAL A 1 131 ? 11.351 -14.896 -3.939 1.00 98.62 131 VAL A CA 1
ATOM 969 C C . VAL A 1 131 ? 11.211 -16.390 -3.648 1.00 98.62 131 VAL A C 1
ATOM 971 O O . VAL A 1 131 ? 10.461 -17.068 -4.350 1.00 98.62 131 VAL A O 1
ATOM 974 N N . ASP A 1 132 ? 11.849 -16.893 -2.590 1.00 98.38 132 ASP A N 1
ATOM 975 C CA . ASP A 1 132 ? 11.770 -18.307 -2.202 1.00 98.38 132 ASP A CA 1
ATOM 976 C C . ASP A 1 132 ? 10.334 -18.728 -1.859 1.00 98.38 132 ASP A C 1
ATOM 978 O O . ASP A 1 132 ? 9.834 -19.733 -2.370 1.00 98.38 132 ASP A O 1
ATOM 982 N N . LEU A 1 133 ? 9.623 -17.913 -1.071 1.00 98.31 133 LEU A N 1
ATOM 983 C CA . LEU A 1 133 ? 8.219 -18.150 -0.709 1.00 98.31 133 LEU A CA 1
ATOM 984 C C . LEU A 1 133 ? 7.260 -18.088 -1.909 1.00 98.31 133 LEU A C 1
ATOM 986 O O . LEU A 1 133 ? 6.162 -18.640 -1.848 1.00 98.31 133 LEU A O 1
ATOM 990 N N . LEU A 1 134 ? 7.669 -17.439 -3.000 1.00 98.06 134 LEU A N 1
ATOM 991 C CA . LEU A 1 134 ? 6.914 -17.333 -4.250 1.00 98.06 134 LEU A CA 1
ATOM 992 C C . LEU A 1 134 ? 7.350 -18.363 -5.307 1.00 98.06 134 LEU A C 1
ATOM 994 O O . LEU A 1 134 ? 6.971 -18.244 -6.472 1.00 98.06 134 LEU A O 1
ATOM 998 N N . GLY A 1 135 ? 8.104 -19.393 -4.911 1.00 96.81 135 GLY A N 1
ATOM 999 C CA . GLY A 1 135 ? 8.500 -20.507 -5.779 1.00 96.81 135 GLY A CA 1
ATOM 1000 C C . GLY A 1 135 ? 9.935 -20.433 -6.307 1.00 96.81 135 GLY A C 1
ATOM 1001 O O . GLY A 1 135 ? 10.296 -21.221 -7.178 1.00 96.81 135 GLY A O 1
ATOM 1002 N N . GLY A 1 136 ? 10.754 -19.507 -5.802 1.00 96.19 136 GLY A N 1
ATOM 1003 C CA . GLY A 1 136 ? 12.207 -19.473 -6.010 1.00 96.19 136 GLY A CA 1
ATOM 1004 C C . GLY A 1 136 ? 12.677 -18.914 -7.356 1.00 96.19 136 GLY A C 1
ATOM 1005 O O . GLY A 1 136 ? 13.879 -18.842 -7.596 1.00 96.19 136 GLY A O 1
ATOM 1006 N N . ALA A 1 137 ? 11.767 -18.505 -8.244 1.00 97.25 137 ALA A N 1
ATOM 1007 C CA . ALA A 1 137 ? 12.115 -17.902 -9.530 1.00 97.25 137 ALA A CA 1
ATOM 1008 C C . ALA A 1 137 ? 12.196 -16.364 -9.421 1.00 97.25 137 ALA A C 1
ATOM 1010 O O . ALA A 1 137 ? 11.156 -15.716 -9.255 1.00 97.25 137 ALA A O 1
ATOM 1011 N N . PRO A 1 138 ? 13.386 -15.741 -9.561 1.00 97.31 138 PRO A N 1
ATOM 1012 C CA . PRO A 1 138 ? 13.538 -14.287 -9.566 1.00 97.31 138 PRO A CA 1
ATOM 1013 C C . PRO A 1 138 ? 13.202 -13.696 -10.947 1.00 97.31 138 PRO A C 1
ATOM 1015 O O . PRO A 1 138 ? 14.051 -13.115 -11.626 1.00 97.31 138 PRO A O 1
ATOM 1018 N N . ASP A 1 139 ? 11.946 -13.841 -11.369 1.00 97.81 139 ASP A N 1
ATOM 1019 C CA . ASP A 1 139 ? 11.421 -13.303 -12.626 1.00 97.81 139 ASP A CA 1
ATOM 1020 C C . ASP A 1 139 ? 10.518 -12.071 -12.413 1.00 97.81 139 ASP A C 1
ATOM 1022 O O . ASP A 1 139 ? 10.258 -11.625 -11.291 1.00 97.81 139 ASP A O 1
ATOM 1026 N N . GLU A 1 140 ? 10.022 -11.491 -13.508 1.00 98.25 140 GLU A N 1
ATOM 1027 C CA . GLU A 1 140 ? 9.143 -10.320 -13.434 1.00 98.25 140 GLU A CA 1
ATOM 1028 C C . GLU A 1 140 ? 7.784 -10.608 -12.794 1.00 98.25 140 GLU A C 1
ATOM 1030 O O . GLU A 1 140 ? 7.174 -9.707 -12.218 1.00 98.25 140 GLU A O 1
ATOM 1035 N N . ARG A 1 141 ? 7.298 -11.853 -12.854 1.00 98.12 141 ARG A N 1
ATOM 1036 C CA . ARG A 1 141 ? 6.022 -12.243 -12.245 1.00 98.12 141 ARG A CA 1
ATOM 1037 C C . ARG A 1 141 ? 6.140 -12.269 -10.722 1.00 98.12 141 ARG A C 1
ATOM 1039 O O . ARG A 1 141 ? 5.190 -11.861 -10.042 1.00 98.12 141 ARG A O 1
ATOM 1046 N N . THR A 1 142 ? 7.275 -12.729 -10.205 1.00 98.44 142 THR A N 1
ATOM 1047 C CA . THR A 1 142 ? 7.636 -12.675 -8.785 1.00 98.44 142 THR A CA 1
ATOM 1048 C C . THR A 1 142 ? 7.888 -11.235 -8.352 1.00 98.44 142 THR A C 1
ATOM 1050 O O . THR A 1 142 ? 7.309 -10.781 -7.364 1.00 98.44 142 THR A O 1
ATOM 1053 N N . ALA A 1 143 ? 8.657 -10.466 -9.130 1.00 98.38 143 ALA A N 1
ATOM 1054 C CA . ALA A 1 143 ? 8.915 -9.054 -8.847 1.00 98.38 143 ALA A CA 1
ATOM 1055 C C . ALA A 1 143 ? 7.620 -8.223 -8.791 1.00 98.38 143 ALA A C 1
ATOM 1057 O O . ALA A 1 143 ? 7.444 -7.413 -7.880 1.00 98.38 143 ALA A O 1
ATOM 1058 N N . ALA A 1 144 ? 6.680 -8.453 -9.716 1.00 98.31 144 ALA A N 1
ATOM 1059 C CA . ALA A 1 144 ? 5.371 -7.804 -9.713 1.00 98.31 144 ALA A CA 1
ATOM 1060 C C . ALA A 1 144 ? 4.572 -8.128 -8.441 1.00 98.31 144 ALA A C 1
ATOM 1062 O O . ALA A 1 144 ? 3.987 -7.222 -7.852 1.00 98.31 144 ALA A O 1
ATOM 1063 N N . HIS A 1 145 ? 4.591 -9.382 -7.974 1.00 98.38 145 HIS A N 1
ATOM 1064 C CA . HIS A 1 145 ? 3.924 -9.776 -6.728 1.00 98.38 145 HIS A CA 1
ATOM 1065 C C . HIS A 1 145 ? 4.519 -9.032 -5.523 1.00 98.38 145 HIS A C 1
ATOM 1067 O O . HIS A 1 145 ? 3.793 -8.364 -4.786 1.00 98.38 145 HIS A O 1
ATOM 1073 N N . ILE A 1 146 ? 5.845 -9.076 -5.360 1.00 98.56 146 ILE A N 1
ATOM 1074 C CA . ILE A 1 146 ? 6.543 -8.384 -4.265 1.00 98.56 146 ILE A CA 1
ATOM 1075 C C . ILE A 1 146 ? 6.253 -6.877 -4.313 1.00 98.56 146 ILE A C 1
ATOM 1077 O O . ILE A 1 146 ? 5.973 -6.257 -3.287 1.00 98.56 146 ILE A O 1
ATOM 1081 N N . ALA A 1 147 ? 6.262 -6.280 -5.508 1.00 98.00 147 ALA A N 1
ATOM 1082 C CA . ALA A 1 147 ? 5.987 -4.860 -5.687 1.00 98.00 147 ALA A CA 1
ATOM 1083 C C . ALA A 1 147 ? 4.545 -4.462 -5.359 1.00 98.00 147 ALA A C 1
ATOM 1085 O O . ALA A 1 147 ? 4.340 -3.330 -4.920 1.00 98.00 147 ALA A O 1
ATOM 1086 N N . LEU A 1 148 ? 3.551 -5.331 -5.569 1.00 98.00 148 LEU A N 1
ATOM 1087 C CA . LEU A 1 148 ? 2.176 -5.063 -5.139 1.00 98.00 148 LEU A CA 1
ATOM 1088 C C . LEU A 1 148 ? 2.115 -4.930 -3.612 1.00 98.00 148 LEU A C 1
ATOM 1090 O O . LEU A 1 148 ? 1.607 -3.931 -3.109 1.00 98.00 148 LEU A O 1
ATOM 1094 N N . LEU A 1 149 ? 2.722 -5.867 -2.880 1.00 98.12 149 LEU A N 1
ATOM 1095 C CA . LEU A 1 149 ? 2.725 -5.854 -1.413 1.00 98.12 149 LEU A CA 1
ATOM 1096 C C . LEU A 1 149 ? 3.538 -4.685 -0.839 1.00 98.12 149 LEU A C 1
ATOM 1098 O O . LEU A 1 149 ? 3.057 -3.976 0.044 1.00 98.12 149 LEU A O 1
ATOM 1102 N N . ALA A 1 150 ? 4.728 -4.417 -1.386 1.00 97.38 150 ALA A N 1
ATOM 1103 C CA . ALA A 1 150 ? 5.562 -3.296 -0.948 1.00 97.38 150 ALA A CA 1
ATOM 1104 C C . ALA A 1 150 ? 4.884 -1.930 -1.172 1.00 97.38 150 ALA A C 1
ATOM 1106 O O . ALA A 1 150 ? 5.027 -1.024 -0.352 1.00 97.38 150 ALA A O 1
ATOM 1107 N N . GLN A 1 151 ? 4.133 -1.767 -2.269 1.00 95.62 151 GLN A N 1
ATOM 1108 C CA . GLN A 1 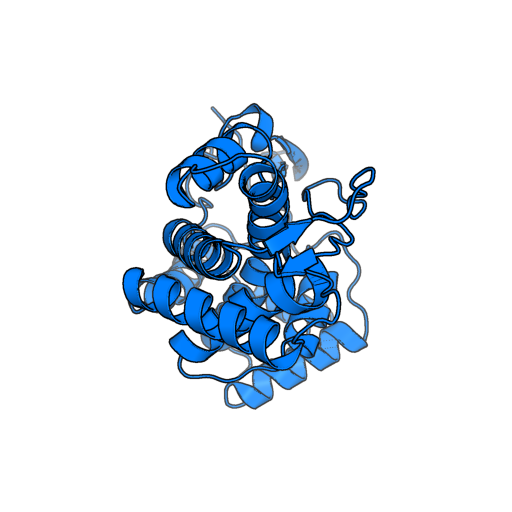151 ? 3.399 -0.527 -2.550 1.00 95.62 151 GLN A CA 1
ATOM 1109 C C . GLN A 1 151 ? 2.133 -0.376 -1.707 1.00 95.62 151 GLN A C 1
ATOM 1111 O O . GLN A 1 151 ? 1.755 0.753 -1.395 1.00 95.62 151 GLN A O 1
ATOM 1116 N N . VAL A 1 152 ? 1.492 -1.486 -1.335 1.00 95.12 152 VAL A N 1
ATOM 1117 C CA . VAL A 1 152 ? 0.328 -1.481 -0.445 1.00 95.12 152 VAL A CA 1
ATOM 1118 C C . VAL A 1 152 ? 0.729 -1.081 0.975 1.00 95.12 152 VAL A C 1
ATOM 1120 O O . VAL A 1 152 ? 0.004 -0.289 1.572 1.00 95.12 152 VAL A O 1
ATOM 1123 N N . TYR A 1 153 ? 1.877 -1.556 1.471 1.00 97.75 153 TYR A N 1
ATOM 1124 C CA . TYR A 1 153 ? 2.314 -1.417 2.866 1.00 97.75 153 TYR A CA 1
ATOM 1125 C C . TYR A 1 153 ? 2.169 0.008 3.427 1.00 97.75 153 TYR A C 1
ATOM 1127 O O . TYR A 1 153 ? 1.274 0.270 4.223 1.00 97.75 153 TYR A O 1
ATOM 1135 N N . ASP A 1 154 ? 3.000 0.956 2.990 1.00 96.25 154 ASP A N 1
ATOM 1136 C CA . ASP A 1 154 ? 3.034 2.294 3.596 1.00 96.25 154 ASP A CA 1
ATOM 1137 C C . ASP A 1 154 ? 1.941 3.231 3.060 1.00 96.25 154 ASP A C 1
ATOM 1139 O O . ASP A 1 154 ? 1.371 4.022 3.813 1.00 96.25 154 ASP A O 1
ATOM 1143 N N . ALA A 1 155 ? 1.617 3.154 1.764 1.00 96.69 155 ALA A N 1
ATOM 1144 C CA . ALA A 1 155 ? 0.626 4.046 1.162 1.00 96.69 155 ALA A CA 1
ATOM 1145 C C . ALA A 1 155 ? -0.793 3.759 1.682 1.00 96.69 155 ALA A C 1
ATOM 1147 O O . ALA A 1 155 ? -1.528 4.692 2.009 1.00 96.69 155 ALA A O 1
ATOM 1148 N N . THR A 1 156 ? -1.165 2.480 1.807 1.00 98.69 156 THR A N 1
ATOM 1149 C CA . THR A 1 156 ? -2.480 2.090 2.343 1.00 98.69 156 THR A CA 1
ATOM 1150 C C . THR A 1 156 ? -2.515 2.255 3.858 1.00 98.69 156 THR A C 1
ATOM 1152 O O . THR A 1 156 ? -3.516 2.746 4.374 1.00 98.69 156 THR A O 1
ATOM 1155 N N . ALA A 1 157 ? -1.417 1.964 4.572 1.00 98.50 157 ALA A N 1
ATOM 1156 C CA . ALA A 1 157 ? -1.332 2.257 6.003 1.00 98.50 157 ALA A CA 1
ATOM 1157 C C . ALA A 1 157 ? -1.548 3.750 6.290 1.00 98.50 157 ALA A C 1
ATOM 1159 O O . ALA A 1 157 ? -2.306 4.101 7.191 1.00 98.50 157 ALA A O 1
ATOM 1160 N N . GLY A 1 158 ? -0.934 4.635 5.497 1.00 98.50 158 GLY A N 1
ATOM 1161 C CA . GLY A 1 158 ? -1.170 6.075 5.585 1.00 98.50 158 GLY A CA 1
ATOM 1162 C C . GLY A 1 158 ? -2.632 6.450 5.349 1.00 98.50 158 GLY A C 1
ATOM 1163 O O . GLY A 1 158 ? -3.173 7.259 6.100 1.00 98.50 158 GLY A O 1
ATOM 1164 N N . LEU A 1 159 ? -3.288 5.840 4.350 1.00 98.81 159 LEU A N 1
ATOM 1165 C CA . LEU A 1 159 ? -4.703 6.104 4.073 1.00 98.81 159 LEU A CA 1
ATOM 1166 C C . LEU A 1 159 ? -5.581 5.698 5.259 1.00 98.81 159 LEU A C 1
ATOM 1168 O O . LEU A 1 159 ? -6.401 6.494 5.708 1.00 98.81 159 LEU A O 1
ATOM 1172 N N . ILE A 1 160 ? -5.363 4.490 5.785 1.00 98.81 160 ILE A N 1
ATOM 1173 C CA . ILE A 1 160 ? -6.059 3.958 6.961 1.00 98.81 160 ILE A CA 1
ATOM 1174 C C . ILE A 1 160 ? -5.852 4.876 8.162 1.00 98.81 160 ILE A C 1
ATOM 1176 O O . ILE A 1 160 ? -6.827 5.255 8.801 1.00 98.81 160 ILE A O 1
ATOM 1180 N N . GLY A 1 161 ? -4.612 5.272 8.455 1.00 98.38 161 GLY A N 1
ATOM 1181 C CA . GLY A 1 161 ? -4.299 6.137 9.590 1.00 98.38 161 GLY A CA 1
ATOM 1182 C C . GLY A 1 161 ? -4.970 7.510 9.493 1.00 98.38 161 GLY A C 1
ATOM 1183 O O . GLY A 1 161 ? -5.668 7.922 10.420 1.00 98.38 161 GLY A O 1
ATOM 1184 N N . ASN A 1 162 ? -4.814 8.202 8.359 1.00 98.12 162 ASN A N 1
ATOM 1185 C CA . ASN A 1 162 ? -5.395 9.536 8.158 1.00 98.12 162 ASN A CA 1
ATOM 1186 C C . ASN A 1 162 ? -6.932 9.485 8.177 1.00 98.12 162 ASN A C 1
ATOM 1188 O O . ASN A 1 162 ? -7.579 10.343 8.784 1.00 98.12 162 ASN A O 1
ATOM 1192 N N . ALA A 1 163 ? -7.527 8.453 7.573 1.00 98.06 163 ALA A N 1
ATOM 1193 C CA . ALA A 1 163 ? -8.972 8.261 7.578 1.00 98.06 163 ALA A CA 1
ATOM 1194 C C . ALA A 1 163 ? -9.502 7.857 8.963 1.00 98.06 163 ALA A C 1
ATOM 1196 O O . ALA A 1 163 ? -10.540 8.357 9.386 1.00 98.06 163 ALA A O 1
ATOM 1197 N N . ALA A 1 164 ? -8.781 7.030 9.725 1.00 97.19 164 ALA A N 1
ATOM 1198 C CA . ALA A 1 164 ? -9.163 6.671 11.089 1.00 97.19 164 ALA A CA 1
ATOM 1199 C C . ALA A 1 164 ? -9.167 7.895 12.017 1.00 97.19 164 ALA A C 1
ATOM 1201 O O . ALA A 1 164 ? -10.079 8.035 12.829 1.00 97.19 164 ALA A O 1
ATOM 1202 N N . ILE A 1 165 ? -8.211 8.820 11.863 1.00 95.50 165 ILE A N 1
ATOM 1203 C CA . ILE A 1 165 ? -8.203 10.099 12.596 1.00 95.50 165 ILE A CA 1
ATOM 1204 C C . ILE A 1 165 ? -9.480 10.898 12.326 1.00 95.50 165 ILE A C 1
ATOM 1206 O O . ILE A 1 165 ? -10.078 11.425 13.264 1.00 95.50 165 ILE A O 1
ATOM 1210 N N . ALA A 1 166 ? -9.898 10.993 11.063 1.00 93.88 166 ALA A N 1
ATOM 1211 C CA . ALA A 1 166 ? -11.102 11.724 10.684 1.00 93.88 166 ALA A CA 1
ATOM 1212 C C . ALA A 1 166 ? -12.388 11.012 11.145 1.00 93.88 166 ALA A C 1
ATOM 1214 O O . ALA A 1 166 ? -13.278 11.650 11.711 1.00 93.88 166 ALA A O 1
ATOM 1215 N N . MET A 1 167 ? -12.469 9.693 10.952 1.00 95.00 167 MET A N 1
ATOM 1216 C CA . MET A 1 167 ? -13.643 8.882 11.278 1.00 95.00 167 MET A CA 1
ATOM 1217 C C . MET A 1 167 ? -13.860 8.761 12.786 1.00 95.00 167 MET A C 1
ATOM 1219 O O . MET A 1 167 ? -14.953 9.013 13.265 1.00 95.00 167 MET A O 1
ATOM 1223 N N . LEU A 1 168 ? -12.829 8.423 13.562 1.00 91.06 168 LEU A N 1
ATOM 1224 C CA . LEU A 1 168 ? -12.974 8.159 15.001 1.00 91.06 168 LEU A CA 1
ATOM 1225 C C . LEU A 1 168 ? -13.118 9.438 15.845 1.00 91.06 168 LEU A C 1
ATOM 1227 O O . LEU A 1 168 ? -13.263 9.364 17.064 1.00 91.06 168 LEU A O 1
ATOM 1231 N N . ARG A 1 169 ? -13.073 10.612 15.204 1.00 85.50 169 ARG A N 1
ATOM 1232 C CA . ARG A 1 169 ? -13.389 11.920 15.798 1.00 85.50 169 ARG A CA 1
ATOM 1233 C C . ARG A 1 169 ? -14.745 12.473 15.345 1.00 85.50 169 ARG A C 1
ATOM 1235 O O . ARG A 1 169 ? -15.137 13.530 15.834 1.00 85.50 169 ARG A O 1
ATOM 1242 N N . SER A 1 170 ? -15.433 11.794 14.425 1.00 80.69 170 SER A N 1
ATOM 1243 C CA . SER A 1 170 ? -16.681 12.258 13.812 1.00 80.69 170 SER A CA 1
ATOM 1244 C C . SER A 1 170 ? -17.764 11.187 13.931 1.00 80.69 170 SER A C 1
ATOM 1246 O O . SER A 1 170 ? -17.608 10.081 13.421 1.00 80.69 170 SER A O 1
ATOM 1248 N N . ASP A 1 171 ? -18.893 11.510 14.555 1.00 77.81 171 ASP A N 1
ATOM 1249 C CA . ASP A 1 171 ? -19.956 10.525 14.755 1.00 77.81 171 ASP A CA 1
ATOM 1250 C C . ASP A 1 171 ? -20.743 10.247 13.463 1.00 77.81 171 ASP A C 1
ATOM 1252 O O . ASP A 1 171 ? -21.222 11.157 12.787 1.00 77.81 171 ASP A O 1
ATOM 1256 N N . GLY A 1 172 ? -20.924 8.962 13.143 1.00 79.94 172 GLY A N 1
ATOM 1257 C CA . GLY A 1 172 ? -21.897 8.490 12.148 1.00 79.94 172 GLY A CA 1
ATOM 1258 C C . GLY A 1 172 ? -21.487 8.587 10.673 1.00 79.94 172 GLY A C 1
ATOM 1259 O O . GLY A 1 172 ? -22.254 8.149 9.813 1.00 79.94 172 GLY A O 1
ATOM 1260 N N . THR A 1 173 ? -20.300 9.104 10.346 1.00 89.12 173 THR A N 1
ATOM 1261 C CA . THR A 1 173 ? -19.828 9.180 8.952 1.00 89.12 173 THR A CA 1
ATOM 1262 C C . THR A 1 173 ? -19.402 7.804 8.432 1.00 89.12 173 THR A C 1
ATOM 1264 O O . THR A 1 173 ? -18.657 7.080 9.087 1.00 89.12 173 THR A O 1
ATOM 1267 N N . SER A 1 174 ? -19.852 7.436 7.228 1.00 93.94 174 SER A N 1
ATOM 1268 C CA . SER A 1 174 ? -19.433 6.181 6.582 1.00 93.94 174 SER A CA 1
ATOM 1269 C C . SER A 1 174 ? -17.952 6.193 6.184 1.00 93.94 174 SER A C 1
ATOM 1271 O O . SER A 1 174 ? -17.414 7.244 5.824 1.00 93.94 174 SER A O 1
ATOM 1273 N N . ALA A 1 175 ? -17.323 5.014 6.171 1.00 96.50 175 ALA A N 1
ATOM 1274 C CA . ALA A 1 175 ? -15.936 4.846 5.742 1.00 96.50 175 ALA A CA 1
ATOM 1275 C C . ALA A 1 175 ? -15.684 5.430 4.339 1.00 96.50 175 ALA A C 1
ATOM 1277 O O . ALA A 1 175 ? -14.707 6.145 4.142 1.00 96.50 175 ALA A O 1
ATOM 1278 N N . ASP A 1 176 ? -16.596 5.209 3.389 1.00 97.56 176 ASP A N 1
ATOM 1279 C CA . ASP A 1 176 ? -16.456 5.670 2.001 1.00 97.56 176 ASP A CA 1
ATOM 1280 C C . ASP A 1 176 ? -16.408 7.207 1.885 1.00 97.56 176 ASP A C 1
ATOM 1282 O O . ASP A 1 176 ? -15.595 7.766 1.139 1.00 97.56 176 ASP A O 1
ATOM 1286 N N . VAL A 1 177 ? -17.235 7.908 2.671 1.00 96.94 177 VAL A N 1
ATOM 1287 C CA . VAL A 1 177 ? -17.226 9.379 2.736 1.00 96.94 177 VAL A CA 1
ATOM 1288 C C . VAL A 1 177 ? -15.929 9.881 3.363 1.00 96.94 177 VAL A C 1
ATOM 1290 O O . VAL A 1 177 ? -15.303 10.790 2.818 1.00 96.94 177 VAL A O 1
ATOM 1293 N N . VAL A 1 178 ? -15.492 9.271 4.471 1.00 97.56 178 VAL A N 1
ATOM 1294 C CA . VAL A 1 178 ? -14.241 9.669 5.130 1.00 97.56 178 VAL A CA 1
ATOM 1295 C C . VAL A 1 178 ? -13.049 9.457 4.205 1.00 97.56 178 VAL A C 1
ATOM 1297 O O . VAL A 1 178 ? -12.244 10.366 4.057 1.00 97.56 178 VAL A O 1
ATOM 1300 N N . ILE A 1 179 ? -12.955 8.312 3.528 1.00 98.31 179 ILE A N 1
ATOM 1301 C CA . ILE A 1 179 ? -11.860 8.017 2.595 1.00 98.31 179 ILE A CA 1
ATOM 1302 C C . ILE A 1 179 ? -11.817 9.040 1.462 1.00 98.31 179 ILE A C 1
ATOM 1304 O O . ILE A 1 179 ? -10.741 9.531 1.124 1.00 98.31 179 ILE A O 1
ATOM 1308 N N . THR A 1 180 ? -12.974 9.383 0.891 1.00 97.94 180 THR A N 1
ATOM 1309 C CA . THR A 1 180 ? -13.063 10.384 -0.180 1.00 97.94 180 THR A CA 1
ATOM 1310 C C . THR A 1 180 ? -12.518 11.735 0.283 1.00 97.94 180 THR A C 1
ATOM 1312 O O . THR A 1 180 ? -11.679 12.330 -0.396 1.00 97.94 180 THR A O 1
ATOM 1315 N N . GLU A 1 181 ? -12.927 12.192 1.466 1.00 97.06 181 GLU A N 1
ATOM 1316 C CA . GLU A 1 181 ? -12.453 13.459 2.024 1.00 97.06 181 GLU A CA 1
ATOM 1317 C C . GLU A 1 181 ? -10.983 13.399 2.453 1.00 97.06 181 GLU A C 1
ATOM 1319 O O . GLU A 1 181 ? -10.241 14.349 2.212 1.00 97.06 181 GLU A O 1
ATOM 1324 N N . THR A 1 182 ? -10.514 12.277 3.004 1.00 97.75 182 THR A N 1
ATOM 1325 C CA . THR A 1 182 ? -9.097 12.060 3.326 1.00 97.75 182 THR A CA 1
ATOM 1326 C C . THR A 1 182 ? -8.234 12.103 2.071 1.00 97.75 182 THR A C 1
ATOM 1328 O O . THR A 1 182 ? -7.204 12.762 2.073 1.00 97.75 182 THR A O 1
ATOM 1331 N N . LEU A 1 183 ? -8.643 11.474 0.969 1.00 98.00 183 LEU A N 1
ATOM 1332 C CA . LEU A 1 183 ? -7.907 11.543 -0.298 1.00 98.00 183 LEU A CA 1
ATOM 1333 C C . LEU A 1 183 ? -7.850 12.965 -0.873 1.00 98.00 183 LEU A C 1
ATOM 1335 O O . LEU A 1 183 ? -6.895 13.299 -1.573 1.00 98.00 183 LEU A O 1
ATOM 1339 N N . ARG A 1 184 ? -8.860 13.791 -0.583 1.00 96.75 184 ARG A N 1
ATOM 1340 C CA . ARG A 1 184 ? -8.931 15.190 -1.017 1.00 96.75 184 ARG A CA 1
ATOM 1341 C C . ARG A 1 184 ? -8.099 16.126 -0.138 1.00 96.75 184 ARG A C 1
ATOM 1343 O O . ARG A 1 184 ? -7.497 17.058 -0.657 1.00 96.75 184 ARG A O 1
ATOM 1350 N N . LEU A 1 185 ? -8.118 15.919 1.177 1.00 95.56 185 LEU A N 1
ATOM 1351 C CA . LEU A 1 185 ? -7.566 16.853 2.164 1.00 95.56 185 LEU A CA 1
ATOM 1352 C C . LEU A 1 185 ? -6.220 16.420 2.737 1.00 95.56 185 LEU A C 1
ATOM 1354 O O . LEU A 1 185 ? -5.396 17.269 3.064 1.00 95.56 185 LEU A O 1
ATOM 1358 N N . ASP A 1 186 ? -6.016 15.117 2.901 1.00 95.75 186 ASP A N 1
ATOM 1359 C CA . ASP A 1 186 ? -4.871 14.551 3.609 1.00 95.75 186 ASP A CA 1
ATOM 1360 C C . ASP A 1 186 ? -4.371 13.232 2.980 1.00 95.75 186 ASP A C 1
ATOM 1362 O O . ASP A 1 186 ? -4.257 12.206 3.666 1.00 95.75 186 ASP A O 1
ATOM 1366 N N . PRO A 1 187 ? -4.094 13.210 1.659 1.00 97.31 187 PRO A N 1
ATOM 1367 C CA . PRO A 1 187 ? -3.742 11.978 0.974 1.00 97.31 187 PRO A CA 1
ATOM 1368 C C . PRO A 1 187 ? -2.414 11.400 1.485 1.00 97.31 187 PRO A C 1
ATOM 1370 O O . PRO A 1 187 ? -1.465 12.143 1.761 1.00 97.31 187 PRO A O 1
ATOM 1373 N N . PRO A 1 188 ? -2.297 10.062 1.561 1.00 97.31 188 PRO A N 1
ATOM 1374 C CA . PRO A 1 188 ? -1.110 9.404 2.099 1.00 97.31 188 PRO A CA 1
ATOM 1375 C C . PRO A 1 188 ? 0.094 9.487 1.166 1.00 97.31 188 PRO A C 1
ATOM 1377 O O . PRO A 1 188 ? 1.225 9.446 1.637 1.00 97.31 188 PRO A O 1
ATOM 1380 N N . VAL A 1 189 ? -0.125 9.606 -0.146 1.00 96.69 189 VAL A N 1
ATOM 1381 C CA . VAL A 1 189 ? 0.924 9.830 -1.142 1.00 96.69 189 VAL A CA 1
ATOM 1382 C C . VAL A 1 189 ? 0.803 11.270 -1.611 1.00 96.69 189 VAL A C 1
ATOM 1384 O O . VAL A 1 189 ? -0.152 11.635 -2.291 1.00 96.69 189 VAL A O 1
ATOM 1387 N N . ARG A 1 190 ? 1.773 12.092 -1.221 1.00 96.25 190 ARG A N 1
ATOM 1388 C CA . ARG A 1 190 ? 1.761 13.535 -1.466 1.00 96.25 190 ARG A CA 1
ATOM 1389 C C . ARG A 1 19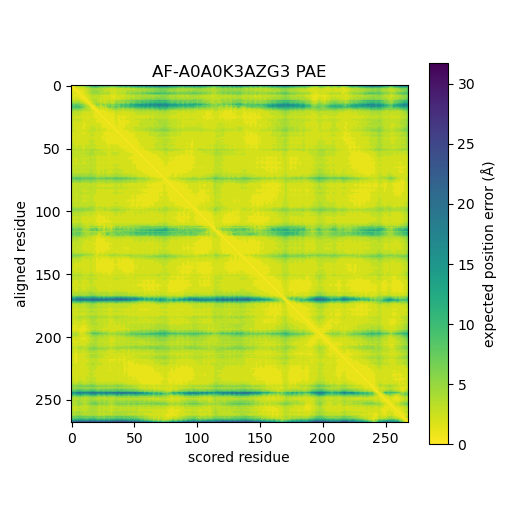0 ? 2.550 13.944 -2.689 1.00 96.25 190 ARG A C 1
ATOM 1391 O O . ARG A 1 190 ? 2.229 14.953 -3.295 1.00 96.25 190 ARG A O 1
ATOM 1398 N N . ALA A 1 191 ? 3.565 13.175 -3.065 1.00 95.44 191 ALA A N 1
ATOM 1399 C CA . ALA A 1 191 ? 4.405 13.523 -4.197 1.00 95.44 191 ALA A CA 1
ATOM 1400 C C . ALA A 1 191 ? 4.987 12.294 -4.900 1.00 95.44 191 ALA A C 1
ATOM 1402 O O . ALA A 1 191 ? 5.106 11.204 -4.335 1.00 95.44 191 ALA A O 1
ATOM 1403 N N . THR A 1 192 ? 5.379 12.489 -6.155 1.00 94.75 192 THR A N 1
ATOM 1404 C CA . THR A 1 192 ? 6.159 11.533 -6.948 1.00 94.75 192 THR A CA 1
ATOM 1405 C C . THR A 1 192 ? 7.332 12.247 -7.616 1.00 94.75 192 THR A C 1
ATOM 1407 O O . THR A 1 192 ? 7.457 13.463 -7.517 1.00 94.75 192 THR A O 1
ATOM 1410 N N . ARG A 1 193 ? 8.226 11.506 -8.272 1.00 94.31 193 ARG A N 1
ATOM 1411 C CA . ARG A 1 193 ? 9.395 12.072 -8.960 1.00 94.31 193 ARG A CA 1
ATOM 1412 C C . ARG A 1 193 ? 9.387 11.711 -10.438 1.00 94.31 193 ARG A C 1
ATOM 1414 O O . ARG A 1 193 ? 8.942 10.618 -10.796 1.00 94.31 193 ARG A O 1
ATOM 1421 N N . ARG A 1 194 ? 9.888 12.613 -11.27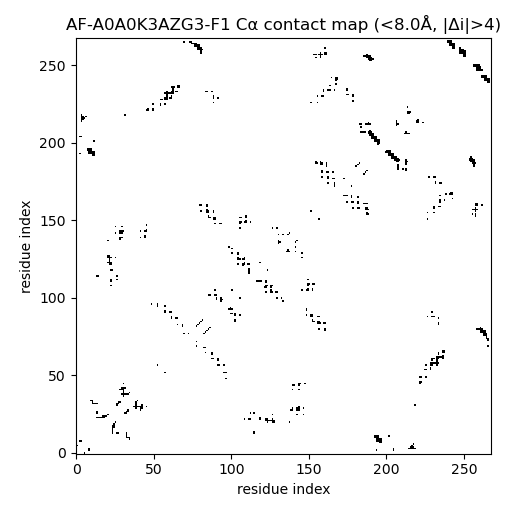5 1.00 95.75 194 ARG A N 1
ATOM 1422 C CA . ARG A 1 194 ? 10.105 12.420 -12.716 1.00 95.75 194 ARG A CA 1
ATOM 1423 C C . ARG A 1 194 ? 11.482 12.944 -13.100 1.00 95.75 194 ARG A C 1
ATOM 1425 O O . ARG A 1 194 ? 11.979 13.84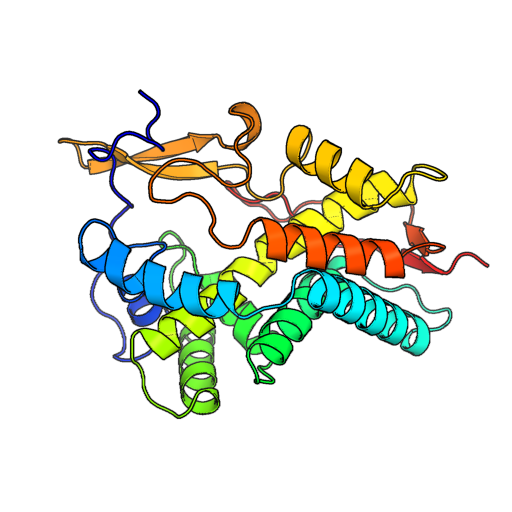1 -12.433 1.00 95.75 194 ARG A O 1
ATOM 1432 N N . ALA A 1 195 ? 12.086 12.377 -14.132 1.00 96.06 195 ALA A N 1
ATOM 1433 C CA . ALA A 1 195 ? 13.244 12.958 -14.791 1.00 96.06 195 ALA A CA 1
ATOM 1434 C C . ALA A 1 195 ? 12.757 13.868 -15.927 1.00 96.06 195 ALA A C 1
ATOM 1436 O O . ALA A 1 195 ? 11.891 13.477 -16.711 1.00 96.06 195 ALA A O 1
ATOM 1437 N N . GLU A 1 196 ? 13.271 15.090 -15.978 1.00 95.75 196 GLU A N 1
ATOM 1438 C CA . GLU A 1 196 ? 12.905 16.077 -16.986 1.00 95.75 196 GLU A CA 1
ATOM 1439 C C . GLU A 1 196 ? 13.522 15.737 -18.360 1.00 95.75 196 GLU A C 1
ATOM 1441 O O . GLU A 1 196 ? 14.687 15.321 -18.427 1.00 95.75 196 GLU A O 1
ATOM 1446 N N . PRO A 1 197 ? 12.776 15.908 -19.472 1.00 94.50 197 PRO A N 1
ATOM 1447 C CA . PRO A 1 197 ? 13.298 15.649 -20.806 1.00 94.50 197 PRO A CA 1
ATOM 1448 C C . PRO A 1 197 ? 14.535 16.500 -21.121 1.00 94.50 197 PRO A C 1
ATOM 1450 O O . PRO A 1 197 ? 14.566 17.705 -20.886 1.00 94.50 197 PRO A O 1
ATOM 1453 N N . GLY A 1 198 ? 15.552 15.884 -21.723 1.00 92.88 198 GLY A N 1
ATOM 1454 C CA . GLY A 1 198 ? 16.765 16.565 -22.189 1.00 92.88 198 GLY A CA 1
ATOM 1455 C C . GLY A 1 198 ? 17.801 16.845 -21.096 1.00 92.88 198 GLY A C 1
ATOM 1456 O O . GLY A 1 198 ? 18.982 16.605 -21.334 1.00 92.88 198 GLY A O 1
ATOM 1457 N N . THR A 1 199 ? 17.384 17.297 -19.909 1.00 94.12 199 THR A N 1
ATOM 1458 C CA . THR A 1 199 ? 18.291 17.566 -18.774 1.00 94.12 199 THR A CA 1
ATOM 1459 C C . THR A 1 199 ? 18.530 16.328 -17.911 1.00 94.12 199 THR A C 1
ATOM 1461 O O . THR A 1 199 ? 19.623 16.152 -17.374 1.00 94.12 199 THR A O 1
ATOM 1464 N N . GLY A 1 200 ? 17.521 15.459 -17.776 1.00 92.75 200 GLY A N 1
ATOM 1465 C CA . GLY A 1 200 ? 17.535 14.336 -16.839 1.00 92.75 200 GLY A CA 1
ATOM 1466 C C . GLY A 1 200 ? 17.421 14.761 -15.371 1.00 92.75 200 GLY A C 1
ATOM 1467 O O . GLY A 1 200 ? 17.597 13.924 -14.483 1.00 92.75 200 GLY A O 1
ATOM 1468 N N . GLU A 1 201 ? 17.138 16.039 -15.094 1.00 95.00 201 GLU A N 1
ATOM 1469 C CA . GLU A 1 201 ? 16.977 16.545 -13.731 1.00 95.00 201 GLU A CA 1
ATOM 1470 C C . GLU A 1 201 ? 15.776 15.882 -13.049 1.00 95.00 201 GLU A C 1
ATOM 1472 O O . GLU A 1 201 ? 14.706 15.736 -13.640 1.00 95.00 201 GLU A O 1
ATOM 1477 N N . ILE A 1 202 ? 15.942 15.472 -11.788 1.00 94.06 202 ILE A N 1
ATOM 1478 C CA . ILE A 1 202 ? 14.857 14.848 -11.031 1.00 94.06 202 ILE A CA 1
ATOM 1479 C C . ILE A 1 202 ? 13.973 15.921 -10.402 1.00 94.06 202 ILE A C 1
ATOM 1481 O O . ILE A 1 202 ? 14.333 16.526 -9.395 1.00 94.06 202 ILE A O 1
ATOM 1485 N N . VAL A 1 203 ? 12.769 16.075 -10.944 1.00 94.19 203 VAL A N 1
ATOM 1486 C CA . VAL A 1 203 ? 11.744 16.985 -10.434 1.00 94.19 203 VAL A CA 1
ATOM 1487 C C . VAL A 1 203 ? 10.761 16.253 -9.523 1.00 94.19 203 VAL A C 1
ATOM 1489 O O . VAL A 1 203 ? 10.385 15.100 -9.763 1.00 94.19 203 VAL A O 1
ATOM 1492 N N . THR A 1 204 ? 10.327 16.931 -8.460 1.00 94.88 204 THR A N 1
ATOM 1493 C CA . THR A 1 204 ? 9.247 16.454 -7.587 1.00 94.88 204 THR A CA 1
ATOM 1494 C C . THR A 1 204 ? 7.916 16.993 -8.095 1.00 94.88 204 THR A C 1
ATOM 1496 O O . THR A 1 204 ? 7.778 18.188 -8.336 1.00 94.88 204 THR A O 1
ATOM 1499 N N . VAL A 1 205 ? 6.934 16.111 -8.246 1.00 95.25 205 VAL A N 1
ATOM 1500 C CA . VAL A 1 205 ? 5.573 16.442 -8.670 1.00 95.25 205 VAL A CA 1
ATOM 1501 C C . VAL A 1 205 ? 4.649 16.312 -7.469 1.00 95.25 205 VAL A C 1
ATOM 1503 O O . VAL A 1 205 ? 4.512 15.212 -6.926 1.00 95.25 205 VAL A O 1
ATOM 1506 N N . ASP A 1 206 ? 4.019 17.416 -7.069 1.00 95.44 206 ASP A N 1
ATOM 1507 C CA . ASP A 1 206 ? 3.055 17.435 -5.968 1.00 95.44 206 ASP A CA 1
ATOM 1508 C C . ASP A 1 206 ? 1.712 16.837 -6.414 1.00 95.44 206 ASP A C 1
ATOM 1510 O O . ASP A 1 206 ? 1.022 17.366 -7.289 1.00 95.44 206 ASP A O 1
ATOM 1514 N N . LEU A 1 207 ? 1.364 15.690 -5.837 1.00 96.12 207 LEU A N 1
ATOM 1515 C CA . LEU A 1 207 ? 0.122 14.967 -6.094 1.00 96.12 207 LEU A CA 1
ATOM 1516 C C . LEU A 1 207 ? -1.028 15.467 -5.219 1.00 96.12 207 LEU A C 1
ATOM 1518 O O . LEU A 1 207 ? -2.178 15.406 -5.656 1.00 96.12 207 LEU A O 1
ATOM 1522 N N . ALA A 1 208 ? -0.726 15.929 -4.003 1.00 93.06 208 ALA A N 1
ATOM 1523 C CA . ALA A 1 208 ? -1.727 16.397 -3.055 1.00 93.06 208 ALA A CA 1
ATOM 1524 C C . ALA A 1 208 ? -2.343 17.713 -3.538 1.00 93.06 208 ALA A C 1
ATOM 1526 O O . ALA A 1 208 ? -3.557 17.786 -3.720 1.00 93.06 208 ALA A O 1
ATOM 1527 N N . ASP A 1 209 ? -1.506 18.701 -3.855 1.00 91.81 209 ASP A N 1
ATOM 1528 C CA . ASP A 1 209 ? -1.953 20.016 -4.326 1.00 91.81 209 ASP A CA 1
ATOM 1529 C C . ASP A 1 209 ? -2.612 19.931 -5.711 1.00 91.81 209 ASP A C 1
ATOM 1531 O O . ASP A 1 209 ? -3.511 20.707 -6.037 1.00 91.81 209 ASP A O 1
ATOM 1535 N N . SER A 1 210 ? -2.221 18.938 -6.516 1.00 92.69 210 SER A N 1
ATOM 1536 C CA . SER A 1 210 ? -2.844 18.661 -7.816 1.00 92.69 210 SER A CA 1
ATOM 1537 C C . SER A 1 210 ? -4.181 17.912 -7.715 1.00 92.69 210 SER A C 1
ATOM 1539 O O . SER A 1 210 ? -4.828 17.706 -8.741 1.00 92.69 210 SER A O 1
ATOM 1541 N N . GLY A 1 211 ? -4.595 17.450 -6.527 1.00 94.88 211 GLY A N 1
ATOM 1542 C CA . GLY A 1 211 ? -5.804 16.636 -6.357 1.00 94.88 211 GLY A CA 1
ATOM 1543 C C . GLY A 1 211 ? -5.731 15.266 -7.048 1.00 94.88 211 GLY A C 1
ATOM 1544 O O . GLY A 1 211 ? -6.753 14.715 -7.455 1.00 94.88 211 GLY A O 1
ATOM 1545 N N . LEU A 1 212 ? -4.523 14.713 -7.208 1.00 96.38 212 LEU A N 1
ATOM 1546 C CA . LEU A 1 212 ? -4.248 13.460 -7.920 1.00 96.38 212 LEU A CA 1
ATOM 1547 C C . LEU A 1 212 ? -3.554 12.437 -7.001 1.00 96.38 212 LEU A C 1
ATOM 1549 O O . LEU A 1 212 ? -2.447 11.990 -7.309 1.00 96.38 212 LEU A O 1
ATOM 1553 N N . PRO A 1 213 ? -4.186 11.998 -5.896 1.00 95.69 213 PRO A N 1
ATOM 1554 C CA . PRO A 1 213 ? -3.549 11.138 -4.889 1.00 95.69 213 PRO A CA 1
ATOM 1555 C C . PRO A 1 213 ? -3.140 9.752 -5.417 1.00 95.69 213 PRO A C 1
ATOM 1557 O O . PRO A 1 213 ? -2.295 9.079 -4.833 1.00 95.69 213 PRO A O 1
ATOM 1560 N N . PHE A 1 214 ? -3.707 9.334 -6.552 1.00 97.44 214 PHE A N 1
ATOM 1561 C CA . PHE A 1 214 ? -3.362 8.100 -7.264 1.00 97.44 214 PHE A CA 1
ATOM 1562 C C . PHE A 1 214 ? -2.542 8.347 -8.541 1.00 97.44 214 PHE A C 1
ATOM 1564 O O . PHE A 1 214 ? -2.362 7.436 -9.350 1.00 97.44 214 PHE A O 1
ATOM 1571 N N . GLY A 1 215 ? -2.041 9.567 -8.739 1.00 96.81 215 GLY A N 1
ATOM 1572 C CA . GLY A 1 215 ? -1.364 9.983 -9.961 1.00 96.81 215 GLY A CA 1
ATOM 1573 C C . GLY A 1 215 ? -2.292 10.050 -11.177 1.00 96.81 215 GLY A C 1
ATOM 1574 O O . GLY A 1 215 ? -3.515 9.938 -11.078 1.00 96.81 215 GLY A O 1
ATOM 1575 N N . ALA A 1 216 ? -1.685 10.239 -12.344 1.00 96.81 216 ALA A N 1
ATOM 1576 C CA . ALA A 1 216 ? -2.357 10.317 -13.635 1.00 96.81 216 ALA A CA 1
ATOM 1577 C C . ALA A 1 216 ? -1.437 9.782 -14.742 1.00 96.81 216 ALA A C 1
ATOM 1579 O O . ALA A 1 216 ? -0.243 9.569 -14.515 1.00 96.81 216 ALA A O 1
ATOM 1580 N N . GLY A 1 217 ? -1.998 9.588 -15.937 1.00 95.69 217 GLY A N 1
ATOM 1581 C CA . GLY A 1 217 ? -1.247 9.159 -17.115 1.00 95.69 217 GLY A CA 1
ATOM 1582 C C . GLY A 1 217 ? -0.806 7.688 -17.061 1.00 95.69 217 GLY A C 1
ATOM 1583 O O . GLY A 1 217 ? -1.402 6.893 -16.330 1.00 95.69 217 GLY A O 1
ATOM 1584 N N . PRO A 1 218 ? 0.241 7.310 -17.817 1.00 95.69 218 PRO A N 1
ATOM 1585 C CA . PRO A 1 218 ? 0.705 5.919 -17.927 1.00 95.69 218 PRO A CA 1
ATOM 1586 C C . PRO A 1 218 ? 1.046 5.263 -16.581 1.00 95.69 218 PRO A C 1
ATOM 1588 O O . PRO A 1 218 ? 0.871 4.059 -16.402 1.00 95.69 218 PRO A O 1
ATOM 1591 N N . HIS A 1 219 ? 1.485 6.078 -15.621 1.00 96.81 219 HIS A N 1
ATOM 1592 C CA . HIS A 1 219 ? 1.906 5.668 -14.281 1.00 96.81 219 HIS A CA 1
ATOM 1593 C C . HIS A 1 219 ? 0.826 5.866 -13.208 1.00 96.81 219 HIS A C 1
ATOM 1595 O O . HIS A 1 219 ? 1.128 5.818 -12.014 1.00 96.81 219 HIS A O 1
ATOM 1601 N N . GLN A 1 220 ? -0.435 6.086 -13.599 1.00 97.38 220 GLN A N 1
ATOM 1602 C CA . GLN A 1 220 ? -1.558 6.111 -12.659 1.00 97.38 220 GLN A CA 1
ATOM 1603 C C . GLN A 1 220 ? -1.608 4.802 -11.855 1.00 97.38 220 GLN A C 1
ATOM 1605 O O . GLN A 1 220 ? -1.386 3.716 -12.403 1.00 97.38 220 GLN A O 1
ATOM 1610 N N . CYS A 1 221 ? -1.898 4.900 -10.556 1.00 97.81 221 CYS A N 1
ATOM 1611 C CA . CYS A 1 221 ? -1.950 3.753 -9.657 1.00 97.81 221 CYS A CA 1
ATOM 1612 C C . CYS A 1 221 ? -2.980 2.720 -10.150 1.00 97.81 221 CYS A C 1
ATOM 1614 O O . CYS A 1 221 ? -4.163 3.054 -10.235 1.00 97.81 221 CYS A O 1
ATOM 1616 N N . PRO A 1 222 ? -2.568 1.473 -10.448 1.00 97.62 222 PRO A N 1
ATOM 1617 C CA . PRO A 1 222 ? -3.497 0.433 -10.882 1.00 97.62 222 PRO A CA 1
ATOM 1618 C C . PRO A 1 222 ? -4.331 -0.146 -9.730 1.00 97.62 222 PRO A C 1
ATOM 1620 O O . PRO A 1 222 ? -5.381 -0.718 -9.977 1.00 97.62 222 PRO A O 1
ATOM 1623 N N . GLY A 1 223 ? -3.877 -0.003 -8.481 1.00 97.88 223 GLY A N 1
ATOM 1624 C CA . GLY A 1 223 ? -4.528 -0.565 -7.292 1.00 97.88 223 GLY A CA 1
ATOM 1625 C C . GLY A 1 223 ? -5.413 0.424 -6.535 1.00 97.88 2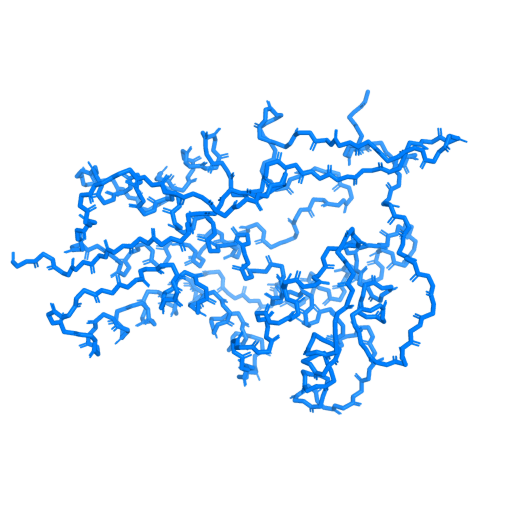23 GLY A C 1
ATOM 1626 O O . GLY A 1 223 ? -5.551 0.290 -5.322 1.00 97.88 223 GLY A O 1
ATOM 1627 N N . ARG A 1 224 ? -5.944 1.461 -7.204 1.00 98.19 224 ARG A N 1
ATOM 1628 C CA . ARG A 1 224 ? -6.773 2.497 -6.560 1.00 98.19 224 ARG A CA 1
ATOM 1629 C C . ARG A 1 224 ? -7.962 1.882 -5.824 1.00 98.19 224 ARG A C 1
ATOM 1631 O O . ARG A 1 224 ? -8.139 2.144 -4.636 1.00 98.19 224 ARG A O 1
ATOM 1638 N N . ASP A 1 225 ? -8.748 1.075 -6.526 1.00 98.62 225 ASP A N 1
ATOM 1639 C CA . ASP A 1 225 ? -9.993 0.528 -5.986 1.00 98.62 225 ASP A CA 1
ATOM 1640 C C . ASP A 1 225 ? -9.707 -0.510 -4.892 1.00 98.62 225 ASP A C 1
ATOM 1642 O O . ASP A 1 225 ? -10.377 -0.520 -3.862 1.00 98.62 225 ASP A O 1
ATOM 1646 N N . HIS A 1 226 ? -8.633 -1.293 -5.043 1.00 98.75 226 HIS A N 1
ATOM 1647 C CA . HIS A 1 226 ? -8.139 -2.228 -4.026 1.00 98.75 226 HIS A CA 1
ATOM 1648 C C . HIS A 1 226 ? -7.736 -1.512 -2.737 1.00 98.75 226 HIS A C 1
ATOM 1650 O O . HIS A 1 226 ? -8.166 -1.905 -1.656 1.00 98.75 226 HIS A O 1
ATOM 1656 N N . ALA A 1 227 ? -6.945 -0.439 -2.837 1.00 98.69 227 ALA A N 1
ATOM 1657 C CA . ALA A 1 227 ? -6.514 0.335 -1.675 1.00 98.69 227 ALA A CA 1
ATOM 1658 C C . ALA A 1 227 ? -7.706 0.978 -0.947 1.00 98.69 227 ALA A C 1
ATOM 1660 O O . ALA A 1 227 ? -7.760 0.954 0.285 1.00 98.69 227 ALA A O 1
ATOM 1661 N N . VAL A 1 228 ? -8.676 1.516 -1.697 1.00 98.81 228 VAL A N 1
ATOM 1662 C CA . VAL A 1 228 ? -9.909 2.089 -1.134 1.00 98.81 228 VAL A CA 1
ATOM 1663 C C . VAL A 1 228 ? -10.745 1.018 -0.437 1.00 98.81 228 VAL A C 1
ATOM 1665 O O . VAL A 1 228 ? -11.164 1.240 0.696 1.00 98.81 228 VAL A O 1
ATOM 1668 N N . ALA A 1 229 ? -10.947 -0.148 -1.051 1.00 98.88 229 ALA A N 1
ATOM 1669 C CA . ALA A 1 229 ? -11.762 -1.212 -0.471 1.00 98.88 229 ALA A CA 1
ATOM 1670 C C . ALA A 1 229 ? -11.141 -1.825 0.788 1.00 98.88 229 ALA A C 1
ATOM 1672 O O . ALA A 1 229 ? -11.832 -1.971 1.796 1.00 98.88 229 ALA A O 1
ATOM 1673 N N . VAL A 1 230 ? -9.833 -2.103 0.768 1.00 98.94 230 VAL A N 1
ATOM 1674 C CA . VAL A 1 230 ? -9.099 -2.562 1.958 1.00 98.94 230 VAL A CA 1
ATOM 1675 C C . VAL A 1 230 ? -9.190 -1.524 3.076 1.00 98.94 230 VAL A C 1
ATOM 1677 O O . VAL A 1 230 ? -9.508 -1.871 4.210 1.00 98.94 230 VAL A O 1
ATOM 1680 N N . THR A 1 231 ? -8.988 -0.240 2.759 1.00 98.94 231 THR A N 1
ATOM 1681 C CA . THR A 1 231 ? -9.130 0.838 3.748 1.00 98.94 231 THR A CA 1
ATOM 1682 C C . THR A 1 231 ? -10.545 0.880 4.318 1.00 98.94 231 THR A C 1
ATOM 1684 O O . THR A 1 231 ? -10.706 0.940 5.534 1.00 98.94 231 THR A O 1
ATOM 1687 N N . ALA A 1 232 ? -11.573 0.824 3.468 1.00 98.88 232 ALA A N 1
ATOM 1688 C CA . ALA A 1 232 ? -12.965 0.874 3.901 1.00 98.88 232 ALA A CA 1
ATOM 1689 C C . ALA A 1 232 ? -13.294 -0.280 4.849 1.00 98.88 232 ALA A C 1
ATOM 1691 O O . ALA A 1 232 ? -13.888 -0.055 5.899 1.00 98.88 232 ALA A O 1
ATOM 1692 N N . GLY A 1 233 ? -12.831 -1.489 4.527 1.00 98.88 233 GLY A N 1
ATOM 1693 C CA . GLY A 1 233 ? -13.038 -2.664 5.361 1.00 98.88 233 GLY A CA 1
ATOM 1694 C C . GLY A 1 233 ? -12.349 -2.549 6.717 1.00 98.88 233 GLY A C 1
ATOM 1695 O O . GLY A 1 233 ? -12.972 -2.808 7.749 1.00 98.88 233 GLY A O 1
ATOM 1696 N N . THR A 1 234 ? -11.099 -2.078 6.738 1.00 98.88 234 THR A N 1
ATOM 1697 C CA . THR A 1 234 ? -10.380 -1.798 7.988 1.00 98.88 234 THR A CA 1
ATOM 1698 C C . THR A 1 234 ? -11.104 -0.750 8.835 1.00 98.88 234 THR A C 1
ATOM 1700 O O . THR A 1 234 ? -11.271 -0.941 10.037 1.00 98.88 234 THR A O 1
ATOM 1703 N N . LEU A 1 235 ? -11.585 0.339 8.232 1.00 98.50 235 LEU A N 1
ATOM 1704 C CA . LEU A 1 235 ? -12.348 1.370 8.942 1.00 98.50 235 LEU A CA 1
ATOM 1705 C C . LEU A 1 235 ? -13.689 0.844 9.472 1.00 98.50 235 LEU A C 1
ATOM 1707 O O . LEU A 1 235 ? -14.065 1.152 10.601 1.00 98.50 235 LEU A O 1
ATOM 1711 N N . ASP A 1 236 ? -14.390 0.011 8.704 1.00 98.12 236 ASP A N 1
ATOM 1712 C CA . ASP A 1 236 ? -15.624 -0.626 9.163 1.00 98.12 236 ASP A CA 1
ATOM 1713 C C . ASP A 1 236 ? -15.378 -1.511 10.397 1.00 98.12 236 ASP A C 1
ATOM 1715 O O . ASP A 1 236 ? -16.169 -1.468 11.340 1.00 98.12 236 ASP A O 1
ATOM 1719 N N . GLY A 1 237 ? -14.247 -2.226 10.451 1.00 97.44 237 GLY A N 1
ATOM 1720 C CA . GLY A 1 237 ? -13.832 -2.999 11.628 1.00 97.44 237 GLY A CA 1
ATOM 1721 C C . GLY A 1 237 ? -13.421 -2.144 12.835 1.00 97.44 237 GLY A C 1
ATOM 1722 O O . GLY A 1 237 ? -13.515 -2.601 13.970 1.00 97.44 237 GLY A O 1
ATOM 1723 N N . LEU A 1 238 ? -13.002 -0.894 12.612 1.00 96.81 238 LEU A N 1
ATOM 1724 C CA . LEU A 1 238 ? -12.661 0.071 13.667 1.00 96.81 238 LEU A CA 1
ATOM 1725 C C . LEU A 1 238 ? -13.884 0.812 14.231 1.00 96.81 238 LEU A C 1
ATOM 1727 O O . LEU A 1 238 ? -13.739 1.629 15.145 1.00 96.81 238 LEU A O 1
ATOM 1731 N N . ARG A 1 239 ? -15.096 0.577 13.709 1.00 93.75 239 ARG A N 1
ATOM 1732 C CA . ARG A 1 239 ? -16.309 1.201 14.254 1.00 93.75 239 ARG A CA 1
ATOM 1733 C C . ARG A 1 239 ? -16.480 0.826 15.725 1.00 93.75 239 ARG A C 1
ATOM 1735 O O . ARG A 1 239 ? -16.390 -0.335 16.106 1.00 93.75 239 ARG A O 1
ATOM 1742 N N . GLY A 1 240 ? -16.745 1.832 16.555 1.00 91.62 240 GLY A N 1
ATOM 1743 C CA . GLY A 1 240 ? -16.830 1.658 18.005 1.00 91.62 240 GLY A CA 1
ATOM 1744 C C . GLY A 1 240 ? -15.478 1.703 18.721 1.00 91.62 240 GLY A C 1
ATOM 1745 O O . GLY A 1 240 ? -15.457 1.602 19.942 1.00 91.62 240 GLY A O 1
ATOM 1746 N N . CYS A 1 241 ? -14.356 1.903 18.027 1.00 94.44 241 CYS A N 1
ATOM 1747 C CA . CYS A 1 241 ? -13.101 2.285 18.671 1.00 94.44 241 CYS A CA 1
ATOM 1748 C C . CYS A 1 241 ? -13.066 3.788 18.989 1.00 94.44 241 CYS A C 1
ATOM 1750 O O . CYS A 1 241 ? -13.780 4.595 18.396 1.00 94.44 241 CYS A O 1
ATOM 1752 N N . ARG A 1 242 ? -12.193 4.178 19.919 1.00 93.06 242 ARG A N 1
ATOM 1753 C CA . ARG A 1 242 ? -11.827 5.570 20.196 1.00 93.06 242 ARG A CA 1
ATOM 1754 C C . ARG A 1 242 ? -10.321 5.721 20.081 1.00 93.06 242 ARG A C 1
ATOM 1756 O O . ARG A 1 242 ? -9.579 4.847 20.525 1.00 93.06 242 ARG A O 1
ATOM 1763 N N . LEU A 1 243 ? -9.879 6.831 19.501 1.00 92.31 243 LEU A N 1
ATOM 1764 C CA . LEU A 1 243 ? -8.467 7.202 19.516 1.00 92.31 243 LEU A CA 1
ATOM 1765 C C . LEU A 1 243 ? -8.087 7.783 20.877 1.00 92.31 243 LEU A C 1
ATOM 1767 O O . LEU A 1 243 ? -8.867 8.506 21.501 1.00 92.31 243 LEU A O 1
ATOM 1771 N N . GLY A 1 244 ? -6.859 7.505 21.302 1.00 88.69 244 GLY A N 1
ATOM 1772 C CA . GLY A 1 244 ? -6.214 8.233 22.383 1.00 88.69 244 GLY A CA 1
ATOM 1773 C C . GLY A 1 244 ? -6.122 9.727 22.055 1.00 88.69 244 GLY A C 1
ATOM 1774 O O . GLY A 1 244 ? -6.026 10.132 20.893 1.00 88.69 244 GLY A O 1
ATOM 1775 N N . GLY A 1 245 ? -6.178 10.565 23.091 1.00 82.12 245 GLY A N 1
ATOM 1776 C CA . GLY A 1 245 ? -5.954 12.003 22.943 1.00 82.12 245 GLY A CA 1
ATOM 1777 C C . GLY A 1 245 ? -4.493 12.318 22.600 1.00 82.12 245 GLY A C 1
ATOM 1778 O O . GLY A 1 245 ? -3.598 11.552 22.941 1.00 82.12 245 GLY A O 1
ATOM 1779 N N . GLY A 1 246 ? -4.251 13.463 21.956 1.00 82.88 246 GLY A N 1
ATOM 1780 C CA . GLY A 1 246 ? -2.901 13.951 21.660 1.00 82.88 246 GLY A CA 1
ATOM 1781 C C . GLY A 1 246 ? -2.730 14.511 20.249 1.00 82.88 246 GLY A C 1
ATOM 1782 O O . GLY A 1 246 ? -3.620 14.427 19.395 1.00 82.88 246 GLY A O 1
ATOM 1783 N N . THR A 1 247 ? -1.566 15.114 20.018 1.00 87.25 247 THR A N 1
ATOM 1784 C CA . THR A 1 247 ? -1.108 15.517 18.686 1.00 87.25 247 THR A CA 1
ATOM 1785 C C . THR A 1 247 ? -0.648 14.293 17.902 1.00 87.25 247 THR A C 1
ATOM 1787 O O . THR A 1 247 ? -0.010 13.405 18.459 1.00 87.25 247 THR A O 1
ATOM 1790 N N . VAL A 1 248 ? -0.963 14.249 16.607 1.00 93.94 248 VAL A N 1
ATOM 1791 C CA . VAL A 1 248 ? -0.535 13.154 15.727 1.00 93.94 248 VAL A CA 1
ATOM 1792 C C . VAL A 1 248 ? 0.834 13.481 15.149 1.00 93.94 248 VAL A C 1
ATOM 1794 O O . VAL A 1 248 ? 0.976 14.445 14.394 1.00 93.94 248 VAL A O 1
ATOM 1797 N N . ASP A 1 249 ? 1.813 12.642 15.465 1.00 95.75 249 ASP A N 1
ATOM 1798 C CA . ASP A 1 249 ? 3.121 12.658 14.823 1.00 95.75 249 ASP A CA 1
ATOM 1799 C C . ASP A 1 249 ? 3.098 11.865 13.518 1.00 95.75 249 ASP A C 1
ATOM 1801 O O . ASP A 1 249 ? 2.459 10.818 13.413 1.00 95.75 249 ASP A O 1
ATOM 1805 N N . TYR A 1 250 ? 3.868 12.323 12.535 1.00 96.88 250 TYR A N 1
ATOM 1806 C CA . TYR A 1 250 ? 4.008 11.657 11.242 1.00 96.88 250 TYR A CA 1
ATOM 1807 C C . TYR A 1 250 ? 5.425 11.113 11.052 1.00 96.88 250 TYR A C 1
ATOM 1809 O O . TYR A 1 250 ? 6.408 11.646 11.581 1.00 96.88 250 TYR A O 1
ATOM 1817 N N . VAL A 1 251 ? 5.549 10.035 10.281 1.00 94.56 251 VAL A N 1
ATOM 1818 C CA . VAL A 1 251 ? 6.851 9.550 9.811 1.00 94.56 251 VAL A CA 1
ATOM 1819 C C . VAL A 1 251 ? 7.489 10.637 8.932 1.00 94.56 251 VAL A C 1
ATOM 1821 O O . VAL A 1 251 ? 6.825 11.108 8.005 1.00 94.56 251 VAL A O 1
ATOM 1824 N N . PRO A 1 252 ? 8.748 11.053 9.180 1.00 92.56 252 PRO A N 1
ATOM 1825 C CA . PRO A 1 252 ? 9.430 12.009 8.315 1.00 92.56 252 PRO A CA 1
ATOM 1826 C C . PRO A 1 252 ? 9.551 11.445 6.899 1.00 92.56 252 PRO A C 1
ATOM 1828 O O . PRO A 1 252 ? 10.260 10.468 6.667 1.00 92.56 252 PRO A O 1
ATOM 1831 N N . SER A 1 253 ? 8.838 12.043 5.950 1.00 90.19 253 SER A N 1
ATOM 1832 C CA . SER A 1 253 ? 8.873 11.622 4.555 1.00 90.19 253 SER A CA 1
ATOM 1833 C C . SER A 1 253 ? 8.557 12.797 3.633 1.00 90.19 253 SER A C 1
ATOM 1835 O O . SER A 1 253 ? 7.609 13.536 3.895 1.00 90.19 253 SER A O 1
ATOM 1837 N N . PRO A 1 254 ? 9.318 12.974 2.538 1.00 86.00 254 PRO A N 1
ATOM 1838 C CA . PRO A 1 254 ? 9.037 14.017 1.555 1.00 86.00 254 PRO A CA 1
ATOM 1839 C C . PRO A 1 254 ? 7.870 13.659 0.623 1.00 86.00 254 PRO A C 1
ATOM 1841 O O . PRO A 1 254 ? 7.381 14.519 -0.100 1.00 86.00 254 PRO A O 1
ATOM 1844 N N . VAL A 1 255 ? 7.445 12.391 0.589 1.00 91.44 255 VAL A N 1
ATOM 1845 C CA . VAL A 1 255 ? 6.479 11.877 -0.401 1.00 91.44 255 VAL A CA 1
ATOM 1846 C C . VAL A 1 255 ? 5.271 11.193 0.225 1.00 91.44 255 VAL A C 1
ATOM 1848 O O . VAL A 1 255 ? 4.255 11.034 -0.449 1.00 91.44 255 VAL A O 1
ATOM 1851 N N . LEU A 1 256 ? 5.368 10.784 1.490 1.00 94.38 256 LEU A N 1
ATOM 1852 C CA . LEU A 1 256 ? 4.314 10.069 2.195 1.00 94.38 256 LEU A CA 1
ATOM 1853 C C . LEU A 1 256 ? 3.845 10.852 3.415 1.00 94.38 256 LEU A C 1
ATOM 1855 O O . LEU A 1 256 ? 4.614 11.567 4.054 1.00 94.38 256 LEU A O 1
ATOM 1859 N N . ARG A 1 257 ? 2.579 10.664 3.766 1.00 96.31 257 ARG A N 1
ATOM 1860 C CA . ARG A 1 257 ? 1.965 11.199 4.972 1.00 96.31 257 ARG A CA 1
ATOM 1861 C C . ARG A 1 257 ? 1.317 10.070 5.753 1.00 96.31 257 ARG A C 1
ATOM 1863 O O . ARG A 1 257 ? 0.194 9.669 5.467 1.00 96.31 257 ARG A O 1
ATOM 1870 N N . ILE A 1 258 ? 2.076 9.549 6.712 1.00 96.88 258 ILE A N 1
ATOM 1871 C CA . ILE A 1 258 ? 1.724 8.353 7.476 1.00 96.88 258 ILE A CA 1
ATOM 1872 C C . ILE A 1 258 ? 1.857 8.683 8.963 1.00 96.88 258 ILE A C 1
ATOM 1874 O O . ILE A 1 258 ? 2.958 9.069 9.380 1.00 96.88 258 ILE A O 1
ATOM 1878 N N . PRO A 1 259 ? 0.784 8.552 9.760 1.00 97.62 259 PRO A N 1
ATOM 1879 C CA . PRO A 1 259 ? 0.872 8.674 11.206 1.00 97.62 259 PRO A CA 1
ATOM 1880 C C . PRO A 1 259 ? 1.897 7.679 11.752 1.00 97.62 259 PRO A C 1
ATOM 1882 O O . PRO A 1 259 ? 1.990 6.538 11.294 1.00 97.62 259 PRO A O 1
ATOM 1885 N N . ARG A 1 260 ? 2.721 8.116 12.700 1.00 96.69 260 ARG A N 1
ATOM 1886 C CA . ARG A 1 260 ? 3.762 7.259 13.274 1.00 96.69 260 ARG A CA 1
ATOM 1887 C C . ARG A 1 260 ? 3.144 6.156 14.127 1.00 96.69 260 ARG A C 1
ATOM 1889 O O . ARG A 1 260 ? 3.483 4.993 13.935 1.00 96.69 260 ARG A O 1
ATOM 1896 N N . GLU A 1 261 ? 2.236 6.558 15.002 1.00 96.50 261 GLU A N 1
ATOM 1897 C CA . GLU A 1 261 ? 1.563 5.745 16.009 1.00 96.50 261 GLU A CA 1
ATOM 1898 C C . GLU A 1 261 ? 0.160 6.321 16.214 1.00 96.50 261 GLU A C 1
ATOM 1900 O O . GLU A 1 261 ? -0.018 7.544 16.179 1.00 96.50 261 GLU A O 1
ATOM 1905 N N . LEU A 1 262 ? -0.832 5.452 16.407 1.00 96.81 262 LEU A N 1
ATOM 1906 C CA . LEU A 1 262 ? -2.193 5.853 16.757 1.00 96.81 262 LEU A CA 1
ATOM 1907 C C . LEU A 1 262 ? -2.767 4.865 17.768 1.00 96.81 262 LEU A C 1
ATOM 1909 O O . LEU A 1 262 ? -3.297 3.820 17.402 1.00 96.81 262 LEU A O 1
ATOM 1913 N N . MET A 1 263 ? -2.708 5.219 19.049 1.00 96.19 263 MET A N 1
ATOM 1914 C CA . MET A 1 263 ? -3.304 4.386 20.090 1.00 96.19 263 MET A CA 1
ATOM 1915 C C . MET A 1 263 ? -4.829 4.428 20.005 1.00 96.19 263 MET A C 1
ATOM 1917 O O . MET A 1 263 ? -5.427 5.506 19.992 1.00 96.19 263 MET A O 1
ATOM 1921 N N . CYS A 1 264 ? -5.466 3.260 19.981 1.00 94.38 264 CYS A N 1
ATOM 1922 C CA . CYS A 1 264 ? -6.917 3.125 19.999 1.00 94.38 264 CYS A CA 1
ATOM 1923 C C . CYS A 1 264 ? -7.377 2.027 20.963 1.00 94.38 264 CYS A C 1
ATOM 1925 O O . CYS A 1 264 ? -6.633 1.103 21.282 1.00 94.38 264 CYS A O 1
ATOM 1927 N N . SER A 1 265 ? -8.613 2.125 21.441 1.00 93.31 265 SER A N 1
ATOM 1928 C CA . SER A 1 265 ? -9.262 1.083 22.243 1.00 93.31 265 SER A CA 1
ATOM 1929 C C . SER A 1 265 ? -10.737 0.975 21.877 1.00 93.31 265 SER A C 1
ATOM 1931 O O . SER A 1 265 ? -11.322 1.918 21.340 1.00 93.31 265 SER A O 1
ATOM 1933 N N . ARG A 1 266 ? -11.361 -0.175 22.152 1.00 91.38 266 ARG A N 1
ATOM 1934 C CA . ARG A 1 266 ? -12.818 -0.306 22.030 1.00 91.38 266 ARG A CA 1
ATOM 1935 C C . ARG A 1 266 ? -13.504 0.643 23.010 1.00 91.38 266 ARG A C 1
ATOM 1937 O O . ARG A 1 266 ? -13.098 0.748 24.167 1.00 91.38 266 ARG A O 1
ATOM 1944 N N . ALA A 1 267 ? -14.532 1.339 22.538 1.00 82.94 267 ALA A N 1
ATOM 1945 C CA . ALA A 1 267 ? -15.437 2.063 23.409 1.00 82.94 267 ALA A CA 1
ATOM 1946 C C . ALA A 1 267 ? -16.152 1.047 24.306 1.00 82.94 267 ALA A C 1
ATOM 1948 O O . ALA A 1 267 ? -16.672 0.044 23.819 1.00 82.94 267 ALA A O 1
ATOM 1949 N N . SER A 1 268 ? -16.124 1.314 25.609 1.00 65.06 268 SER A N 1
ATOM 1950 C CA . SER A 1 268 ? -16.936 0.630 26.618 1.00 65.06 268 SER A CA 1
ATOM 1951 C C . SER A 1 268 ? -18.424 0.845 26.387 1.00 65.06 268 SER A C 1
ATOM 1953 O O . SER A 1 268 ? -18.767 2.017 26.088 1.00 65.06 268 SER A O 1
#

Mean predicted aligned error: 3.34 Å

pLDDT: mean 95.3, std 4.87, range [65.06, 98.94]

Secondary structure (DSSP, 8-state):
--TTT-TTSBPPPPPP-S-SSSHHHHHHTSGGG--HHHHHHHHHHHHHHHHTS-HHHHHHHHHHHHHHHHHHHTTS-EEIIIIIITTHHHHHHHHHTT----HHHHHHHHHT-STTS---HHHHHHHHHHHHHTTS--SHHHHHHHHHHHHHHHHHHHHHHHHHHHHTTSTT--HHHHHHHHHHHS-SB-EEEEEPTTT--EEEEESTTTT-TT--GGG--TTHHHHHHHHHHHHHHTTTEEEPSSPPPB---SSB--BS--EEEE--

Radius of gyration: 18.29 Å; Cα contacts (8 Å, |Δi|>4): 461; chains: 1; bounding box: 47×40×50 Å

Sequence (268 aa):
MSPLTDVAYTIPPVPDGGPPVGIRWLRRTIARFSDGTDHTRRRELATDRLAALDIADLRQQATERTLAILDAAGARPVDLMAEIARVVPVDVISAALGTSLPVSAVAAVARAYQPGVSPDEPADEAVTQLVDLLGGAPDERTAAHIALLAQVYDATAGLIGNAAIAMLRSDGTSADVVITETLRLDPPVRATRRAEPGTGEIVTVDLADSGLPFGAGPHQCPGRDHAVAVTAGTLDGLRGCRLGGGTVDYVPSPVLRIPRELMCSRAS

Nearest PDB structures (foldseek):
  1io8-assembly1_A  TM=7.806E-01  e=1.319E-08  Saccharolobus solfataricus
  6laa-assembly1_A  TM=7.342E-01  e=9.671E-09  Tepidiphilus thermophilus
  1io8-assembly2_B  TM=7.088E-01  e=1.190E-08  Saccharolobus solfataricus
  5vc0-assembly1_A  TM=6.438E-01  e=3.618E-05  Homo sapiens
  4jlt-assembly1_A  TM=6.864E-01  e=2.942E-03  Oryctolagus cuniculus

Solvent-accessible surface area (backbone atoms only — not comparable to full-atom values): 14148 Å² total; per-residue (Å²): 132,54,71,53,62,38,80,66,35,38,54,57,81,62,75,82,69,78,58,91,62,19,48,50,37,42,42,71,42,25,29,94,49,39,60,71,70,60,14,54,58,32,38,47,58,39,46,58,58,55,71,71,52,58,53,68,56,42,16,51,51,16,19,54,50,39,37,52,55,48,61,74,46,51,88,48,72,39,44,40,36,71,71,37,30,45,35,44,54,36,54,44,53,31,43,71,70,75,42,86,68,62,57,69,38,40,50,35,32,38,74,31,54,54,84,92,41,79,71,50,70,69,22,24,50,23,42,44,52,52,30,49,76,70,73,57,53,91,44,52,68,47,30,25,52,55,49,52,44,30,56,40,30,61,45,39,18,7,41,35,43,48,23,46,59,55,40,56,73,43,90,89,66,53,46,68,60,38,43,54,50,27,49,64,75,54,32,15,36,32,39,49,67,27,15,40,66,96,75,59,49,78,43,78,45,61,19,43,89,65,68,28,52,52,56,43,54,94,73,33,53,84,54,53,66,54,46,51,26,29,36,32,12,35,48,59,35,47,62,62,40,37,64,61,87,78,85,83,51,60,49,92,51,95,34,44,44,28,55,59,63,43,49,28,33,69,62,130